Protein AF-A0A958LFB2-F1 (afdb_monomer)

Structure (mmCIF, N/CA/C/O backbone):
data_AF-A0A958LFB2-F1
#
_entry.id   AF-A0A958LFB2-F1
#
loop_
_atom_site.group_PDB
_atom_site.id
_atom_site.type_symbol
_atom_site.label_atom_id
_atom_site.label_alt_id
_atom_site.label_comp_id
_atom_site.label_asym_id
_atom_site.label_entity_id
_atom_site.label_seq_id
_atom_site.pdbx_PDB_ins_code
_atom_site.Cartn_x
_atom_site.Cartn_y
_atom_site.Cartn_z
_atom_site.occupancy
_atom_site.B_iso_or_equiv
_atom_site.auth_seq_id
_atom_site.auth_comp_id
_atom_site.auth_asym_id
_atom_site.auth_atom_id
_atom_site.pdbx_PDB_model_num
ATOM 1 N N . THR A 1 1 ? -31.488 -5.746 28.283 1.00 59.25 1 THR A N 1
ATOM 2 C CA . THR A 1 1 ? -30.597 -6.895 28.000 1.00 59.25 1 THR A CA 1
ATOM 3 C C . THR A 1 1 ? -29.800 -6.600 26.742 1.00 59.25 1 THR A C 1
ATOM 5 O O . THR A 1 1 ? -30.249 -5.774 25.952 1.00 59.25 1 THR A O 1
ATOM 8 N N . LEU A 1 2 ? -28.628 -7.223 26.559 1.00 48.06 2 LEU A N 1
ATOM 9 C CA . LEU A 1 2 ? -27.818 -7.059 25.337 1.00 48.06 2 LEU A CA 1
ATOM 10 C C . LEU A 1 2 ? -28.626 -7.386 24.065 1.00 48.06 2 LEU A C 1
ATOM 12 O O . LEU A 1 2 ? -28.510 -6.669 23.076 1.00 48.06 2 LEU A O 1
ATOM 16 N N . ASP A 1 3 ? -29.537 -8.362 24.139 1.00 52.47 3 ASP A N 1
ATOM 17 C CA . ASP A 1 3 ? -30.410 -8.752 23.020 1.00 52.47 3 ASP A CA 1
ATOM 18 C C . ASP A 1 3 ? -31.411 -7.660 22.603 1.00 52.47 3 ASP A C 1
ATOM 20 O O . ASP A 1 3 ? -31.666 -7.466 21.416 1.00 52.47 3 ASP A O 1
ATOM 24 N N . GLY A 1 4 ? -31.937 -6.884 23.558 1.00 59.31 4 GLY A N 1
ATOM 25 C CA . GLY A 1 4 ? -32.833 -5.760 23.255 1.00 59.31 4 GLY A CA 1
ATOM 26 C C . GLY A 1 4 ? -32.108 -4.581 22.597 1.00 59.31 4 GLY A C 1
ATOM 27 O O . GLY A 1 4 ? -32.668 -3.904 21.739 1.00 59.31 4 GLY A O 1
ATOM 28 N N . LEU A 1 5 ? -30.835 -4.367 22.950 1.00 54.84 5 LEU A N 1
ATOM 29 C CA . LEU A 1 5 ? -29.972 -3.385 22.288 1.00 54.84 5 LEU A CA 1
ATOM 30 C C . LEU A 1 5 ? -29.668 -3.817 20.851 1.00 54.84 5 LEU A C 1
ATOM 32 O O . LEU A 1 5 ? -29.771 -3.001 19.943 1.00 54.84 5 LEU A O 1
ATOM 36 N N . ALA A 1 6 ? -29.378 -5.101 20.625 1.00 56.22 6 ALA A N 1
ATOM 37 C CA . ALA A 1 6 ? -29.159 -5.631 19.283 1.00 56.22 6 ALA A CA 1
ATOM 38 C C . ALA A 1 6 ? -30.388 -5.442 18.373 1.00 56.22 6 ALA A C 1
ATOM 40 O O . ALA A 1 6 ? -30.228 -5.024 17.232 1.00 56.22 6 ALA A O 1
ATOM 41 N N . GLN A 1 7 ? -31.610 -5.653 18.876 1.00 58.56 7 GLN A N 1
ATOM 42 C CA . GLN A 1 7 ? -32.840 -5.435 18.098 1.00 58.56 7 GLN A CA 1
ATOM 43 C C . GLN A 1 7 ? -33.080 -3.968 17.718 1.00 58.56 7 GLN A C 1
ATOM 45 O O . GLN A 1 7 ? -33.475 -3.689 16.588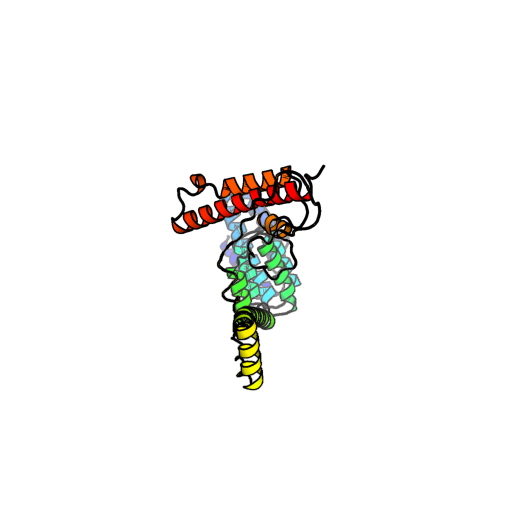 1.00 58.56 7 GLN A O 1
ATOM 50 N N . VAL A 1 8 ? -32.824 -3.024 18.628 1.00 55.59 8 VAL A N 1
ATOM 51 C CA . VAL A 1 8 ? -32.987 -1.585 18.344 1.00 55.59 8 VAL A CA 1
ATOM 52 C C . VAL A 1 8 ? -31.909 -1.079 17.381 1.00 55.59 8 VAL A C 1
ATOM 54 O O . VAL A 1 8 ? -32.181 -0.231 16.535 1.00 55.59 8 VAL A O 1
ATOM 57 N N . LEU A 1 9 ? -30.693 -1.621 17.472 1.00 54.88 9 LEU A N 1
ATOM 58 C CA . LEU A 1 9 ? -29.580 -1.285 16.581 1.00 54.88 9 LEU A CA 1
ATOM 59 C C . LEU A 1 9 ? -29.730 -1.861 15.165 1.00 54.88 9 LEU A C 1
ATOM 61 O O . LEU A 1 9 ? -29.061 -1.386 14.251 1.00 54.88 9 LEU A O 1
ATOM 65 N N . TRP A 1 10 ? -30.601 -2.855 14.976 1.00 59.91 10 TRP A N 1
ATOM 66 C CA . TRP A 1 10 ? -30.757 -3.594 13.721 1.00 59.91 10 TRP A CA 1
ATOM 67 C C . TRP A 1 10 ? -32.123 -3.378 13.054 1.00 59.91 10 TRP A C 1
ATOM 69 O O . TRP A 1 10 ? -32.636 -4.279 12.394 1.00 59.91 10 TRP A O 1
ATOM 79 N N . ASN A 1 11 ? -32.730 -2.195 13.215 1.00 61.16 11 ASN A N 1
ATOM 80 C CA . ASN A 1 11 ? -33.872 -1.791 12.391 1.00 61.16 11 ASN A CA 1
ATOM 81 C C . ASN A 1 11 ? -33.376 -1.015 11.148 1.00 61.16 11 ASN A C 1
ATOM 83 O O . ASN A 1 11 ? -33.010 0.159 11.276 1.00 61.16 11 ASN A O 1
ATOM 87 N N . PRO A 1 12 ? -33.352 -1.637 9.954 1.00 51.22 12 PRO A N 1
ATOM 88 C CA . PRO A 1 12 ? -32.780 -1.035 8.751 1.00 51.22 12 PRO A CA 1
ATOM 89 C C . PRO A 1 12 ? -33.563 0.186 8.246 1.00 51.22 12 PRO A C 1
ATOM 91 O O . PRO A 1 12 ? -32.955 1.076 7.660 1.00 51.22 12 PRO A O 1
ATOM 94 N N . GLU A 1 13 ? -34.870 0.276 8.513 1.00 46.69 13 GLU A N 1
ATOM 95 C CA . GLU A 1 13 ? -35.705 1.397 8.051 1.00 46.69 13 GLU A CA 1
ATOM 96 C C . GLU A 1 13 ? -35.535 2.651 8.924 1.00 46.69 13 GLU A C 1
ATOM 98 O O . GLU A 1 13 ? -35.486 3.769 8.415 1.00 46.69 13 GLU A O 1
ATOM 103 N N . ALA A 1 14 ? -35.353 2.491 10.241 1.00 50.50 14 ALA A N 1
ATOM 104 C CA . ALA A 1 14 ? -35.037 3.613 11.135 1.00 50.50 14 ALA A CA 1
ATOM 105 C C . ALA A 1 14 ? -33.595 4.126 10.939 1.00 50.50 14 ALA A C 1
ATOM 107 O O . ALA A 1 14 ? -33.318 5.316 11.116 1.00 50.50 14 ALA A O 1
ATOM 108 N N . ALA A 1 15 ? -32.685 3.240 10.521 1.00 49.28 15 ALA A N 1
ATOM 109 C CA . ALA A 1 15 ? -31.282 3.556 10.278 1.00 49.28 15 ALA A CA 1
ATOM 110 C C . ALA A 1 15 ? -31.057 4.514 9.093 1.00 49.28 15 ALA A C 1
ATOM 112 O O . ALA A 1 15 ? -29.981 5.110 9.003 1.00 49.28 15 ALA A O 1
ATOM 113 N N . GLU A 1 16 ? -32.030 4.685 8.190 1.00 50.91 16 GLU A N 1
ATOM 114 C CA . GLU A 1 16 ? -31.907 5.620 7.063 1.00 50.91 16 GLU A CA 1
ATOM 115 C C . GLU A 1 16 ? -32.022 7.088 7.482 1.00 50.91 16 GLU A C 1
ATOM 117 O O . GLU A 1 16 ? -31.385 7.940 6.865 1.00 50.91 16 GLU A O 1
ATOM 122 N N . VAL A 1 17 ? -32.757 7.383 8.560 1.00 54.75 17 VAL A N 1
ATOM 123 C CA . VAL A 1 17 ? -33.003 8.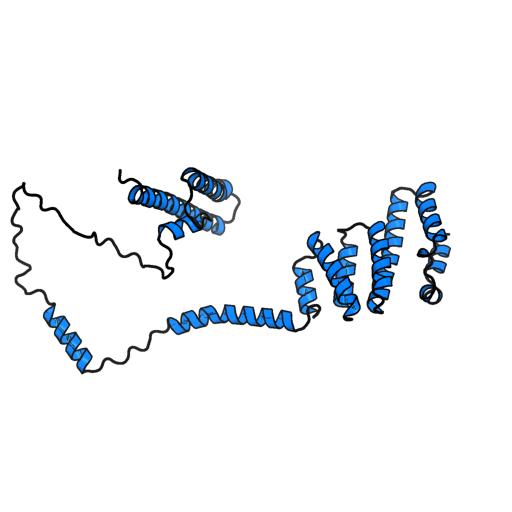763 9.016 1.00 54.75 17 VAL A CA 1
ATOM 124 C C . VAL A 1 17 ? -32.229 9.090 10.293 1.00 54.75 17 VAL A C 1
ATOM 126 O O . VAL A 1 17 ? -31.790 10.226 10.471 1.00 54.75 17 VAL A O 1
ATOM 129 N N . PHE A 1 18 ? -32.025 8.116 11.185 1.00 62.66 18 PHE A N 1
ATOM 130 C CA . PHE A 1 18 ? -31.401 8.372 12.480 1.00 62.66 18 PHE A CA 1
ATOM 131 C C . PHE A 1 18 ? -30.677 7.130 12.999 1.00 62.66 18 PHE A C 1
ATOM 133 O O . PHE A 1 18 ? -31.288 6.144 13.408 1.00 62.66 18 PHE A O 1
ATOM 140 N N . TRP A 1 19 ? -29.346 7.161 12.977 1.00 63.53 19 TRP A N 1
ATOM 141 C CA . TRP A 1 19 ? -28.548 6.066 13.509 1.00 63.53 19 TRP A CA 1
ATOM 142 C C . TRP A 1 19 ? -28.530 6.139 15.043 1.00 63.53 19 TRP A C 1
ATOM 144 O O . TRP A 1 19 ? -28.184 7.191 15.586 1.00 63.53 19 TRP A O 1
ATOM 154 N N . PRO A 1 20 ? -28.845 5.056 15.781 1.00 66.81 20 PRO A N 1
ATOM 155 C CA . PRO A 1 20 ? -28.936 5.117 17.239 1.00 66.81 20 PRO A CA 1
ATOM 156 C C . PRO A 1 20 ? -27.637 5.574 17.906 1.00 66.81 20 PRO A C 1
ATOM 158 O O . PRO A 1 20 ? -27.686 6.199 18.954 1.00 66.81 20 PRO A O 1
ATOM 161 N N . PHE A 1 21 ? -26.471 5.321 17.304 1.00 66.12 21 PHE A N 1
ATOM 162 C CA . PHE A 1 21 ? -25.193 5.786 17.852 1.00 66.12 21 PHE A CA 1
ATOM 163 C C . PHE A 1 21 ? -24.864 7.249 17.527 1.00 66.12 21 PHE A C 1
ATOM 165 O O . PHE A 1 21 ? -23.997 7.831 18.179 1.00 66.12 21 PHE A O 1
ATOM 172 N N . ASP A 1 22 ? -25.570 7.881 16.588 1.00 65.38 22 ASP A N 1
ATOM 173 C CA . ASP A 1 22 ? -25.450 9.329 16.379 1.00 65.38 22 ASP A CA 1
ATOM 174 C C . ASP A 1 22 ? -26.100 10.093 17.545 1.00 65.38 22 ASP A C 1
ATOM 176 O O . ASP A 1 22 ? -25.695 11.212 17.875 1.00 65.38 22 ASP A O 1
ATOM 180 N N . VAL A 1 23 ? -27.025 9.437 18.253 1.00 74.88 23 VAL A N 1
ATOM 181 C CA . VAL A 1 23 ? -27.718 9.942 19.439 1.00 74.88 23 VAL A CA 1
ATOM 182 C C . VAL A 1 23 ? -26.739 10.078 20.609 1.00 74.88 23 VAL A C 1
ATOM 184 O O . VAL A 1 23 ? -26.215 9.067 21.094 1.00 74.88 23 VAL A O 1
ATOM 187 N N . PRO A 1 24 ? -26.493 11.299 21.122 1.00 73.81 24 PRO A N 1
ATOM 188 C CA . PRO A 1 24 ? -25.589 11.516 22.254 1.00 73.81 24 PRO A CA 1
ATOM 189 C C . PRO A 1 24 ? -25.937 10.655 23.476 1.00 73.81 24 PRO A C 1
ATOM 191 O O . PRO A 1 24 ? -25.051 10.191 24.188 1.00 73.81 24 PRO A O 1
ATOM 194 N N . GLN A 1 25 ? -27.225 10.381 23.692 1.00 73.25 25 GLN A N 1
ATOM 195 C CA . GLN A 1 25 ? -27.730 9.556 24.785 1.00 73.25 25 GLN A CA 1
ATOM 196 C C . GLN A 1 25 ? -27.224 8.109 24.699 1.00 73.25 25 GLN A C 1
ATOM 198 O O . GLN A 1 25 ? -26.787 7.560 25.709 1.00 73.25 25 GLN A O 1
ATOM 203 N N . VAL A 1 26 ? -27.227 7.503 23.508 1.00 73.94 26 VAL A N 1
ATOM 204 C CA . VAL A 1 26 ? -26.747 6.125 23.312 1.00 73.94 26 VAL A CA 1
ATOM 205 C C . VAL A 1 26 ? -25.228 6.060 23.458 1.00 73.94 26 VAL A C 1
ATOM 207 O O . VAL A 1 26 ? -24.717 5.137 24.092 1.00 73.94 26 VAL A O 1
ATOM 210 N N . ARG A 1 27 ? -24.500 7.076 22.970 1.00 73.00 27 ARG A N 1
ATOM 211 C CA . ARG A 1 27 ? -23.050 7.199 23.206 1.00 73.00 27 ARG A CA 1
ATOM 212 C C . ARG A 1 27 ? -22.724 7.297 24.693 1.00 73.00 27 ARG A C 1
ATOM 214 O O . ARG A 1 27 ? -21.906 6.525 25.182 1.00 73.00 27 ARG A O 1
ATOM 221 N N . ASN A 1 28 ? -23.408 8.177 25.419 1.00 77.44 28 ASN A N 1
ATOM 222 C CA . ASN A 1 28 ? -23.215 8.341 26.859 1.00 77.44 28 ASN A CA 1
ATOM 223 C C . ASN A 1 28 ? -23.560 7.064 27.633 1.00 77.44 28 ASN A C 1
ATOM 225 O O . ASN A 1 28 ? -22.861 6.721 28.584 1.00 77.44 28 ASN A O 1
ATOM 229 N N . MET A 1 29 ? -24.601 6.340 27.214 1.00 78.81 29 MET A N 1
ATOM 230 C CA . MET A 1 29 ? -24.969 5.059 27.814 1.00 78.81 29 MET A CA 1
ATOM 231 C C . MET A 1 29 ? -23.864 4.015 27.634 1.00 78.81 29 MET A C 1
ATOM 233 O O . MET A 1 29 ? -23.477 3.381 28.611 1.00 78.81 29 MET A O 1
ATOM 237 N N . LEU A 1 30 ? -23.310 3.866 26.426 1.00 78.44 30 LEU A N 1
ATOM 238 C CA . LEU A 1 30 ? -22.193 2.947 26.186 1.00 78.44 30 LEU A CA 1
ATOM 239 C C . LEU A 1 30 ? -20.957 3.310 27.009 1.00 78.44 30 LEU A C 1
ATOM 241 O O . LEU A 1 30 ? -20.340 2.426 27.597 1.00 78.44 30 LEU A O 1
ATOM 245 N N . THR A 1 31 ? -20.608 4.597 27.067 1.00 79.38 31 THR A N 1
ATOM 246 C CA . THR A 1 31 ? -19.459 5.068 27.850 1.00 79.38 31 THR A CA 1
ATOM 247 C C . THR A 1 31 ? -19.648 4.770 29.338 1.00 79.38 31 THR A C 1
ATOM 249 O O . THR A 1 31 ? -18.721 4.298 29.989 1.00 79.38 31 THR A O 1
ATOM 252 N N . ARG A 1 32 ? -20.860 4.965 29.878 1.00 80.25 32 ARG A N 1
ATOM 253 C CA . ARG A 1 32 ? -21.178 4.601 31.269 1.00 80.25 32 ARG A CA 1
ATOM 254 C C . ARG A 1 32 ? -21.121 3.097 31.505 1.00 80.25 32 ARG A C 1
ATOM 256 O O . ARG A 1 32 ? -20.497 2.667 32.466 1.00 80.25 32 ARG A O 1
ATOM 263 N N . MET A 1 33 ? -21.695 2.290 30.609 1.00 77.94 33 MET A N 1
ATOM 264 C CA . MET A 1 33 ? -21.620 0.827 30.712 1.00 77.94 33 MET A CA 1
ATOM 265 C C . MET A 1 33 ? -20.171 0.327 30.727 1.00 77.94 33 MET A C 1
ATOM 267 O O . MET A 1 33 ? -19.850 -0.583 31.486 1.00 77.94 33 MET A O 1
ATOM 271 N N . GLN A 1 34 ? -19.296 0.939 29.924 1.00 78.44 34 GLN A N 1
ATOM 272 C CA . GLN A 1 34 ? -17.865 0.630 29.918 1.00 78.44 34 GLN A CA 1
ATOM 273 C C . GLN A 1 34 ? -17.166 1.011 31.224 1.00 78.44 34 GLN A C 1
ATOM 275 O O . GLN A 1 34 ? -16.280 0.280 31.652 1.00 78.44 34 GLN A O 1
ATOM 280 N N . ALA A 1 35 ? -17.550 2.128 31.843 1.00 79.19 35 ALA A N 1
ATOM 281 C CA . ALA A 1 35 ? -16.919 2.620 33.064 1.00 79.19 35 ALA A CA 1
ATOM 282 C C . ALA A 1 35 ? -17.392 1.897 34.337 1.00 79.19 35 ALA A C 1
ATOM 284 O O . ALA A 1 35 ? -16.610 1.734 35.267 1.00 79.19 35 ALA A O 1
ATOM 285 N N . GLU A 1 36 ? -18.663 1.494 34.400 1.00 83.75 36 GLU A N 1
ATOM 286 C CA . GLU A 1 36 ? -19.296 1.105 35.669 1.00 83.75 36 GLU A CA 1
ATOM 287 C C . GLU A 1 36 ? -19.451 -0.410 35.866 1.00 83.75 36 GLU A C 1
ATOM 289 O O . GLU A 1 36 ? -19.536 -0.857 37.007 1.00 83.75 36 GLU A O 1
ATOM 294 N N . VAL A 1 37 ? -19.528 -1.213 34.794 1.00 73.75 37 VAL A N 1
ATOM 295 C CA . VAL A 1 37 ? -20.070 -2.588 34.904 1.00 73.75 37 VAL A CA 1
ATOM 296 C C . VAL A 1 37 ? -19.182 -3.669 34.288 1.00 73.75 37 VAL A C 1
ATOM 298 O O . VAL A 1 37 ? -19.287 -4.834 34.669 1.00 73.75 37 VAL A O 1
ATOM 301 N N . LEU A 1 38 ? -18.317 -3.326 33.336 1.00 83.06 38 LEU A N 1
ATOM 302 C CA . LEU A 1 38 ? -17.607 -4.323 32.536 1.00 83.06 38 LEU A CA 1
ATOM 303 C C . LEU A 1 38 ? -16.188 -4.564 33.045 1.00 83.06 38 LEU A C 1
ATOM 305 O O . LEU A 1 38 ? -15.457 -3.630 33.369 1.00 83.06 38 LEU A O 1
ATOM 309 N N . THR A 1 39 ? -15.765 -5.829 33.042 1.00 88.38 39 THR A N 1
ATOM 310 C CA . THR A 1 39 ? -14.339 -6.153 33.161 1.00 88.38 39 THR A CA 1
ATOM 311 C C . THR A 1 39 ? -13.576 -5.611 31.951 1.00 88.38 39 THR A C 1
ATOM 313 O O . THR A 1 39 ? -14.159 -5.393 30.886 1.00 88.38 39 THR A O 1
ATOM 316 N N . GLU A 1 40 ? -12.259 -5.437 32.070 1.00 83.25 40 GLU A N 1
ATOM 317 C CA . GLU A 1 40 ? -11.406 -4.980 30.961 1.00 83.25 40 GLU A CA 1
ATOM 318 C C . GLU A 1 40 ? -11.617 -5.821 29.687 1.00 83.25 40 GLU A C 1
ATOM 320 O O . GLU A 1 40 ? -11.823 -5.285 28.597 1.00 83.25 40 GLU A O 1
ATOM 325 N N . GLN A 1 41 ? -11.703 -7.146 29.842 1.00 83.44 41 GLN A N 1
ATOM 326 C CA . GLN A 1 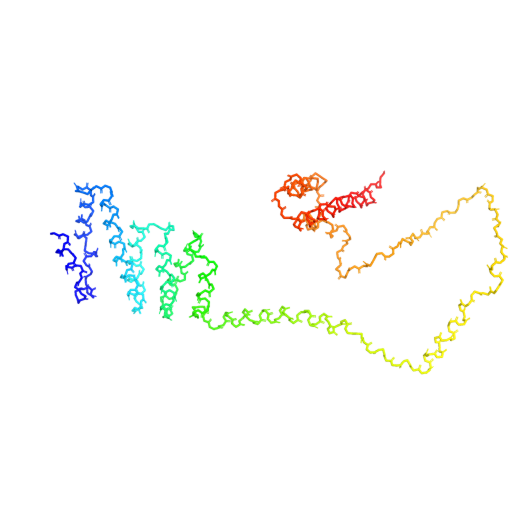41 ? -11.972 -8.071 28.743 1.00 83.44 41 GLN A CA 1
ATOM 327 C C . GLN A 1 41 ? -13.361 -7.859 28.116 1.00 83.44 41 GLN A C 1
ATOM 329 O O . GLN A 1 41 ? -13.497 -7.869 26.893 1.00 83.44 41 GLN A O 1
ATOM 334 N N . GLN A 1 42 ? -14.403 -7.649 28.925 1.00 82.69 42 GLN A N 1
ATOM 335 C CA . GLN A 1 42 ? -15.752 -7.386 28.416 1.00 82.69 42 GLN A CA 1
ATOM 336 C C . GLN A 1 42 ? -15.848 -6.022 27.720 1.00 82.69 42 GLN A C 1
ATOM 338 O O . GLN A 1 42 ? -16.534 -5.899 26.704 1.00 82.69 42 GLN A O 1
ATOM 343 N N . SER A 1 43 ? -15.137 -5.015 28.232 1.00 80.50 43 SER A N 1
ATOM 344 C CA . SER A 1 43 ? -15.041 -3.694 27.612 1.00 80.50 43 SER A CA 1
ATOM 345 C C . SER A 1 43 ? -14.382 -3.784 26.234 1.00 80.50 43 SER A C 1
ATOM 347 O O . SER A 1 43 ? -14.932 -3.257 25.267 1.00 80.50 43 SER A O 1
ATOM 349 N N . ALA A 1 44 ? -13.289 -4.545 26.106 1.00 81.50 44 ALA A N 1
ATOM 350 C CA . ALA A 1 44 ? -12.623 -4.787 24.826 1.00 81.50 44 ALA A CA 1
ATOM 351 C C . ALA A 1 44 ? -13.537 -5.503 23.812 1.00 81.50 44 ALA A C 1
ATOM 353 O O . ALA A 1 44 ? -13.632 -5.084 22.658 1.00 81.50 44 ALA A O 1
ATOM 354 N N . VAL A 1 45 ? -14.273 -6.538 24.238 1.00 83.62 45 VAL A N 1
ATOM 355 C CA . VAL A 1 45 ? -15.240 -7.239 23.369 1.00 83.62 45 VAL A CA 1
ATOM 356 C C . VAL A 1 45 ? -16.359 -6.300 22.911 1.00 83.62 45 VAL A C 1
ATOM 358 O O . VAL A 1 45 ? -16.729 -6.310 21.736 1.00 83.62 45 VAL A O 1
ATOM 361 N N . LEU A 1 46 ? -16.888 -5.466 23.811 1.00 82.62 46 LEU A N 1
ATOM 362 C CA . LEU A 1 46 ? -17.917 -4.490 23.462 1.00 82.62 46 LEU A CA 1
ATOM 363 C C . LEU A 1 46 ? -17.382 -3.429 22.488 1.00 82.62 46 LEU A C 1
ATOM 365 O O . LEU A 1 46 ? -18.064 -3.112 21.515 1.00 82.62 46 LEU A O 1
ATOM 369 N N . GLN A 1 47 ? -16.174 -2.903 22.717 1.00 83.31 47 GLN A N 1
ATOM 370 C CA . GLN A 1 47 ? -15.525 -1.955 21.803 1.00 83.31 47 GLN A CA 1
ATOM 371 C C . GLN A 1 47 ? -15.362 -2.551 20.408 1.00 83.31 47 GLN A C 1
ATOM 373 O O . GLN A 1 47 ? -15.707 -1.894 19.427 1.00 83.31 47 GLN A O 1
ATOM 378 N N . GLU A 1 48 ? -14.923 -3.806 20.320 1.00 86.44 48 GLU A N 1
ATOM 379 C CA . GLU A 1 48 ? -14.765 -4.495 19.043 1.00 86.44 48 GLU A CA 1
ATOM 380 C C . GLU A 1 48 ? -16.108 -4.683 18.328 1.00 86.44 48 GLU A C 1
ATOM 382 O O . GLU A 1 48 ? -16.206 -4.439 17.128 1.00 86.44 48 GLU A O 1
ATOM 387 N N . LYS A 1 49 ? -17.174 -5.044 19.053 1.00 85.44 49 LYS A N 1
ATOM 388 C CA . LYS A 1 49 ? -18.518 -5.186 18.467 1.00 85.44 49 LYS A CA 1
ATOM 389 C C . LYS A 1 49 ? -19.071 -3.860 17.960 1.00 85.44 49 LYS A C 1
ATOM 391 O O . LYS A 1 49 ? -19.651 -3.808 16.879 1.00 85.44 49 LYS A O 1
ATOM 396 N N . VAL A 1 50 ? -18.865 -2.783 18.710 1.00 83.94 50 VAL A N 1
ATOM 397 C CA . VAL A 1 50 ? -19.249 -1.433 18.287 1.00 83.94 50 VAL A CA 1
ATOM 398 C C . VAL A 1 50 ? -18.444 -1.007 17.052 1.00 83.94 50 VAL A C 1
ATOM 400 O O . VAL A 1 50 ? -19.022 -0.490 16.097 1.00 83.94 50 VAL A O 1
ATOM 403 N N . ALA A 1 51 ? -17.137 -1.284 17.021 1.00 87.50 51 ALA A N 1
ATOM 404 C CA . ALA A 1 51 ? -16.284 -1.023 15.863 1.00 87.50 51 ALA A CA 1
ATOM 405 C C . ALA A 1 51 ? -16.730 -1.819 14.622 1.00 87.50 51 ALA A C 1
ATOM 407 O O . ALA A 1 51 ? -16.805 -1.256 13.534 1.00 87.50 51 ALA A O 1
ATOM 408 N N . GLU A 1 52 ? -17.094 -3.097 14.764 1.00 87.38 52 GLU A N 1
ATOM 409 C CA . GLU A 1 52 ? -17.632 -3.916 13.664 1.00 87.38 52 GLU A CA 1
ATOM 410 C C . GLU A 1 52 ? -18.894 -3.291 13.049 1.00 87.38 52 GLU A C 1
ATOM 412 O O . GLU A 1 52 ? -19.039 -3.247 11.825 1.00 87.38 52 GLU A O 1
ATOM 417 N N . VAL A 1 53 ? -19.777 -2.744 13.885 1.00 87.19 53 VAL A N 1
ATOM 418 C CA . VAL A 1 53 ? -20.990 -2.062 13.427 1.00 87.19 53 VAL A CA 1
ATOM 419 C C . VAL A 1 53 ? -20.657 -0.762 12.679 1.00 87.19 53 VAL A C 1
ATOM 421 O O . VAL A 1 53 ? -21.198 -0.524 11.596 1.00 87.19 53 VAL A O 1
ATOM 424 N N . PHE A 1 54 ? -19.738 0.063 13.196 1.00 88.12 54 PHE A N 1
ATOM 425 C CA . PHE A 1 54 ? -19.294 1.270 12.486 1.00 88.12 54 PHE A CA 1
ATOM 426 C C . PHE A 1 54 ? -18.599 0.939 11.162 1.00 88.12 54 PHE A C 1
ATOM 428 O O . PHE A 1 54 ? -18.868 1.592 10.158 1.00 88.12 54 PHE A O 1
ATOM 435 N N . ALA A 1 55 ? -17.775 -0.109 11.117 1.00 90.06 55 ALA A N 1
ATOM 436 C CA . ALA A 1 55 ? -17.132 -0.577 9.893 1.00 90.06 55 ALA A CA 1
ATOM 437 C C . ALA A 1 55 ? -18.158 -0.988 8.822 1.00 90.06 55 ALA A C 1
ATOM 439 O O . ALA A 1 55 ? -18.048 -0.560 7.670 1.00 90.06 55 ALA A O 1
ATOM 440 N N . ALA A 1 56 ? -19.184 -1.759 9.201 1.00 89.50 56 ALA A N 1
ATOM 441 C CA . ALA A 1 56 ? -20.268 -2.143 8.298 1.00 89.50 56 ALA A CA 1
ATOM 442 C C . ALA A 1 56 ? -21.026 -0.918 7.760 1.00 89.50 56 ALA A C 1
ATOM 444 O O . ALA A 1 56 ? -21.341 -0.848 6.571 1.00 89.50 56 ALA A O 1
ATOM 445 N N . ARG A 1 57 ? -21.262 0.088 8.610 1.00 88.31 57 ARG A N 1
ATOM 446 C CA . ARG A 1 57 ? -21.958 1.314 8.208 1.00 88.31 57 ARG A CA 1
ATOM 447 C C . ARG A 1 57 ? -21.122 2.190 7.278 1.00 88.31 57 ARG A C 1
ATOM 449 O O . ARG A 1 57 ? -21.648 2.688 6.284 1.00 88.31 57 ARG A O 1
ATOM 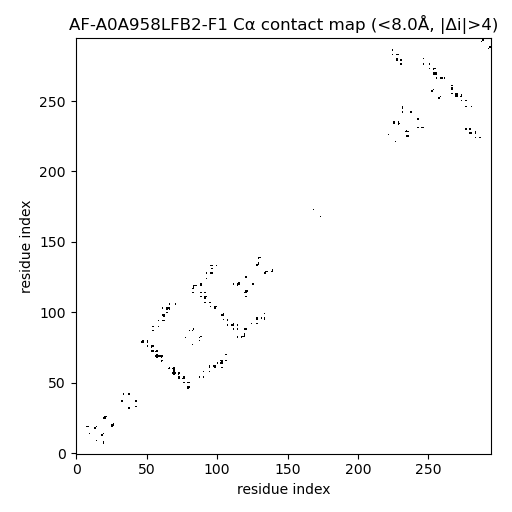456 N N . THR A 1 58 ? -19.831 2.345 7.565 1.00 91.94 58 THR A N 1
ATOM 457 C CA . THR A 1 58 ? -18.870 3.013 6.677 1.00 91.94 58 THR A CA 1
ATOM 458 C C . THR A 1 58 ? -18.880 2.362 5.298 1.00 91.94 58 THR A C 1
ATOM 460 O O . THR A 1 58 ? -18.954 3.058 4.286 1.00 91.94 58 THR A O 1
ATOM 463 N N . TYR A 1 59 ? -18.879 1.026 5.261 1.00 92.81 59 TYR A N 1
ATOM 464 C CA . TYR A 1 59 ? -18.955 0.258 4.024 1.00 92.81 59 TYR A CA 1
ATOM 465 C C . TYR A 1 59 ? -20.230 0.547 3.225 1.00 92.81 59 TYR A C 1
ATOM 467 O O . TYR A 1 59 ? -20.171 0.896 2.045 1.00 92.81 59 TYR A O 1
ATOM 475 N N . GLU A 1 60 ? -21.383 0.451 3.879 1.00 92.62 60 GLU A N 1
ATOM 476 C CA . GLU A 1 60 ? -22.684 0.679 3.257 1.00 92.62 60 GLU A CA 1
ATOM 477 C C . GLU A 1 60 ? -22.829 2.111 2.716 1.00 92.62 60 GLU A C 1
ATOM 479 O O . GLU A 1 60 ? -23.264 2.307 1.580 1.00 92.62 60 GLU A O 1
ATOM 484 N N . ARG A 1 61 ? -22.423 3.120 3.496 1.00 92.69 61 ARG A N 1
ATOM 485 C CA . ARG A 1 61 ? -22.489 4.529 3.078 1.00 92.69 61 ARG A CA 1
ATOM 486 C C . ARG A 1 61 ? -21.564 4.826 1.905 1.00 92.69 61 ARG A C 1
ATOM 488 O O . ARG A 1 61 ? -21.982 5.477 0.949 1.00 92.69 61 ARG A O 1
ATOM 495 N N . ALA A 1 62 ? -20.350 4.279 1.923 1.00 93.62 62 ALA A N 1
ATOM 496 C CA . ALA A 1 62 ? -19.426 4.411 0.804 1.00 93.62 62 ALA A CA 1
ATOM 497 C C . ALA A 1 62 ? -19.974 3.755 -0.476 1.00 93.62 62 ALA A C 1
ATOM 499 O O . ALA A 1 62 ? -19.840 4.323 -1.559 1.00 93.62 62 ALA A O 1
ATOM 500 N N . LEU A 1 63 ? -20.650 2.603 -0.378 1.00 92.44 63 LEU A N 1
ATOM 501 C CA . LEU A 1 63 ? -21.317 1.986 -1.532 1.00 92.44 63 LEU A CA 1
ATOM 502 C C . LEU A 1 63 ? -22.448 2.851 -2.099 1.00 92.44 63 LEU A C 1
ATOM 504 O O . LEU A 1 63 ? -22.624 2.900 -3.314 1.00 92.44 63 LEU A O 1
ATOM 508 N N . ARG A 1 64 ? -23.186 3.557 -1.236 1.00 92.62 64 ARG A N 1
ATOM 509 C CA . ARG A 1 64 ? -24.247 4.495 -1.636 1.00 92.62 64 ARG A CA 1
ATOM 510 C C . ARG A 1 64 ? -23.707 5.826 -2.182 1.00 92.62 64 ARG A C 1
ATOM 512 O O . ARG A 1 64 ? -24.485 6.630 -2.681 1.00 92.62 64 ARG A O 1
ATOM 519 N N . GLY A 1 65 ? -22.395 6.069 -2.106 1.00 92.69 65 GLY A N 1
ATOM 520 C CA . GLY A 1 65 ? -21.781 7.333 -2.521 1.00 92.69 65 GLY A CA 1
ATOM 521 C C . GLY A 1 65 ? -21.902 8.468 -1.497 1.00 92.69 65 GLY A C 1
ATOM 522 O O . GLY A 1 65 ? -21.567 9.604 -1.824 1.00 92.69 65 GLY A O 1
ATOM 523 N N . ASP A 1 66 ? -22.347 8.181 -0.271 1.00 93.88 66 ASP A N 1
ATOM 524 C CA . ASP A 1 66 ? -22.426 9.146 0.831 1.00 93.88 66 ASP A CA 1
ATOM 525 C C . ASP A 1 66 ? -21.036 9.349 1.454 1.00 93.88 66 ASP A C 1
ATOM 527 O O . ASP A 1 66 ? -20.653 8.692 2.425 1.00 93.88 66 ASP A O 1
ATOM 531 N N . VAL A 1 67 ? -20.245 10.230 0.836 1.00 93.69 67 VAL A N 1
ATOM 532 C CA . VAL A 1 67 ? -18.850 10.493 1.224 1.00 93.69 67 VAL A CA 1
ATOM 533 C C . VAL A 1 67 ? -18.762 11.062 2.640 1.00 93.69 67 VAL A C 1
ATOM 535 O O . VAL A 1 67 ? -17.953 10.589 3.434 1.00 93.69 67 VAL A O 1
ATOM 538 N N . GLU A 1 68 ? -19.590 12.055 2.973 1.00 92.25 68 GLU A N 1
ATOM 539 C CA . GLU A 1 68 ? -19.555 12.716 4.283 1.00 92.25 68 GLU A CA 1
ATOM 540 C C . GLU A 1 68 ? -19.966 11.743 5.391 1.00 92.25 68 GLU A C 1
ATOM 542 O O . GLU A 1 68 ? -19.276 11.613 6.408 1.00 92.25 68 GLU A O 1
ATOM 547 N N . GLY A 1 69 ? -21.054 11.001 5.175 1.00 90.50 69 GLY A N 1
ATOM 548 C CA . GLY A 1 69 ? -21.535 10.032 6.140 1.00 90.50 69 GLY A CA 1
ATOM 549 C C . GLY A 1 69 ? -20.595 8.841 6.317 1.00 90.50 69 GLY A C 1
ATOM 550 O O . GLY A 1 69 ? -20.493 8.340 7.439 1.00 90.50 69 GLY A O 1
ATOM 551 N N . ALA A 1 70 ? -19.907 8.395 5.260 1.00 92.81 70 ALA A N 1
ATOM 552 C CA . ALA A 1 70 ? -18.868 7.370 5.352 1.00 92.81 70 ALA A CA 1
ATOM 553 C C . ALA A 1 70 ? -17.627 7.887 6.095 1.00 92.81 70 ALA A C 1
ATOM 555 O O . ALA A 1 70 ? -17.088 7.175 6.938 1.00 92.81 70 ALA A O 1
ATOM 556 N N . SER A 1 71 ? -17.208 9.130 5.837 1.00 92.00 71 SER A N 1
ATOM 557 C CA . SER A 1 71 ? -16.061 9.744 6.514 1.00 92.00 71 SER A CA 1
ATOM 558 C C . SER A 1 71 ? -16.304 9.886 8.016 1.00 92.00 71 SER A C 1
ATOM 560 O O . SER A 1 71 ? -15.485 9.438 8.814 1.00 92.00 71 SER A O 1
ATOM 562 N N . ARG A 1 72 ? -17.481 10.385 8.414 1.00 90.94 72 ARG A N 1
ATOM 563 C CA . ARG A 1 72 ? -17.867 10.500 9.830 1.00 90.94 72 ARG A CA 1
ATOM 564 C C . ARG A 1 72 ? -17.940 9.138 10.528 1.00 90.94 72 ARG A C 1
ATOM 566 O O . ARG A 1 72 ? -17.483 8.996 11.657 1.00 90.94 72 ARG A O 1
ATOM 573 N N . ALA A 1 73 ? -18.500 8.123 9.865 1.00 89.38 73 ALA A N 1
ATOM 574 C CA . ALA A 1 73 ? -18.553 6.767 10.415 1.00 89.38 73 ALA A CA 1
ATOM 575 C C . ALA A 1 73 ? -17.150 6.148 10.564 1.00 89.38 73 ALA A C 1
ATOM 577 O O . ALA A 1 73 ? -16.895 5.423 11.526 1.00 89.38 73 ALA A O 1
ATOM 578 N N . HIS A 1 74 ? -16.229 6.465 9.650 1.00 91.88 74 HIS A N 1
ATOM 579 C CA . HIS A 1 74 ? -14.840 6.034 9.738 1.00 91.88 74 HIS A CA 1
ATOM 580 C C . HIS A 1 74 ? -14.076 6.729 10.870 1.00 91.88 74 HIS A C 1
ATOM 582 O O . HIS A 1 74 ? -13.356 6.065 11.601 1.00 91.88 74 HIS A O 1
ATOM 588 N N . GLU A 1 75 ? -14.263 8.031 11.081 1.00 89.56 75 GLU A N 1
ATOM 589 C CA . GLU A 1 75 ? -13.653 8.745 12.214 1.00 89.56 75 GLU A CA 1
ATOM 590 C C . GLU A 1 75 ? -14.071 8.124 13.557 1.00 89.56 75 GLU A C 1
ATOM 592 O O . GLU A 1 75 ? -13.219 7.793 14.381 1.00 89.56 75 GLU A O 1
ATOM 597 N N . LEU A 1 76 ? -15.367 7.840 13.732 1.00 87.75 76 LEU A N 1
ATOM 598 C CA . LEU A 1 76 ? -15.885 7.149 14.921 1.00 87.75 76 LEU A CA 1
ATOM 599 C C . LEU A 1 76 ? -15.337 5.721 15.064 1.00 87.75 76 LEU A C 1
ATOM 601 O O . LEU A 1 76 ? -15.112 5.248 16.180 1.00 87.75 76 LEU A O 1
ATOM 605 N N . LEU A 1 77 ? -15.108 5.026 13.945 1.00 89.94 77 LEU A N 1
ATOM 606 C CA . LEU A 1 77 ? -14.424 3.734 13.945 1.00 89.94 77 LEU A CA 1
ATOM 607 C C . LEU A 1 77 ? -12.988 3.880 14.470 1.00 89.94 77 LEU A C 1
ATOM 609 O O . LEU A 1 77 ? -12.580 3.087 15.318 1.00 89.94 77 LEU A O 1
ATOM 613 N N . LEU A 1 78 ? -12.242 4.888 14.009 1.00 88.69 78 LEU A N 1
ATOM 614 C CA . LEU A 1 78 ? -10.848 5.115 14.401 1.00 88.69 78 LEU A CA 1
ATOM 615 C C . LEU A 1 78 ? -10.695 5.531 15.867 1.00 88.69 78 LEU A C 1
ATOM 617 O O . LEU A 1 78 ? -9.746 5.094 16.515 1.00 88.69 78 LEU A O 1
ATOM 621 N N . GLU A 1 79 ? -11.643 6.291 16.422 1.00 86.38 79 GLU A N 1
ATOM 622 C CA . GLU A 1 79 ? -11.677 6.611 17.859 1.00 86.38 79 GLU A CA 1
ATOM 623 C C . GLU A 1 79 ? -11.737 5.354 18.738 1.00 86.38 79 GLU A C 1
ATOM 625 O O . GLU A 1 79 ? -11.200 5.331 19.845 1.00 86.38 79 GLU A O 1
ATOM 630 N N . ARG A 1 80 ? -12.412 4.300 18.264 1.00 86.19 80 ARG A N 1
ATOM 631 C CA . ARG A 1 80 ? -12.555 3.030 18.996 1.00 86.19 80 ARG A CA 1
ATOM 632 C C . ARG A 1 80 ? -11.484 2.017 18.636 1.00 86.19 80 ARG A C 1
ATOM 634 O O . ARG A 1 80 ? -11.167 1.149 19.444 1.00 86.19 80 ARG A O 1
ATOM 641 N N . ARG A 1 81 ? -10.948 2.118 17.426 1.00 87.31 81 ARG A N 1
ATOM 642 C CA . ARG A 1 81 ? -9.968 1.201 16.868 1.00 87.31 81 ARG A CA 1
ATOM 643 C C . ARG A 1 81 ? -8.890 1.992 16.129 1.00 87.31 81 ARG A C 1
ATOM 645 O O . ARG A 1 81 ? -8.999 2.167 14.911 1.00 87.31 81 ARG A O 1
ATOM 652 N N . PRO A 1 82 ? -7.848 2.439 16.848 1.00 80.50 82 PRO A N 1
ATOM 653 C CA . PRO A 1 82 ? -6.771 3.223 16.264 1.00 80.50 82 PRO A CA 1
ATOM 654 C C . PRO A 1 82 ? -6.052 2.463 15.148 1.00 80.50 82 PRO A C 1
ATOM 656 O O . PRO A 1 82 ? -5.915 1.238 15.196 1.00 80.50 82 PRO A O 1
ATOM 659 N N . ASN A 1 83 ? -5.568 3.202 14.153 1.00 76.12 83 ASN A N 1
ATOM 660 C CA . ASN A 1 83 ? -4.671 2.670 13.132 1.00 76.12 83 ASN A CA 1
ATOM 661 C C . ASN A 1 83 ? -3.211 2.634 13.634 1.00 76.12 83 ASN A C 1
ATOM 663 O O . ASN A 1 83 ? -2.840 3.462 14.466 1.00 76.12 83 ASN A O 1
ATOM 667 N N . PRO A 1 84 ? -2.369 1.734 13.091 1.00 77.06 84 PRO A N 1
ATOM 668 C CA . PRO A 1 84 ? -2.723 0.672 12.150 1.00 77.06 84 PRO A CA 1
ATOM 669 C C . PRO A 1 84 ? -3.459 -0.484 12.826 1.00 77.06 84 PRO A C 1
ATOM 671 O O . PRO A 1 84 ? -3.102 -0.929 13.915 1.00 77.06 84 PRO A O 1
ATOM 674 N N . ASN A 1 85 ? -4.464 -1.024 12.139 1.00 88.69 85 ASN A N 1
ATOM 675 C CA . ASN A 1 85 ? -5.133 -2.234 12.582 1.00 88.69 85 ASN A CA 1
ATOM 676 C C . ASN A 1 85 ? -5.551 -3.099 11.393 1.00 88.69 85 ASN A C 1
ATOM 678 O O . ASN A 1 85 ? -6.150 -2.609 10.438 1.00 88.69 85 ASN A O 1
ATOM 682 N N . GLU A 1 86 ? -5.293 -4.404 11.480 1.00 90.19 86 GLU A N 1
ATOM 683 C CA . GLU A 1 86 ? -5.559 -5.356 10.403 1.00 90.19 86 GLU A CA 1
ATOM 684 C C . GLU A 1 86 ? -7.004 -5.300 9.881 1.00 90.19 86 GLU A C 1
ATOM 686 O O . GLU A 1 86 ? -7.205 -5.288 8.666 1.00 90.19 86 GLU A O 1
ATOM 691 N N . LYS A 1 87 ? -8.028 -5.207 10.746 1.00 92.06 87 LYS A N 1
ATOM 692 C CA . LYS A 1 87 ? -9.414 -5.159 10.237 1.00 92.06 87 LYS A CA 1
ATOM 693 C C . LYS A 1 87 ? -9.769 -3.807 9.601 1.00 92.06 87 LYS A C 1
ATOM 695 O O . LYS A 1 87 ? -10.566 -3.799 8.667 1.00 92.06 87 LYS A O 1
ATOM 700 N N . ASN A 1 88 ? -9.157 -2.697 10.030 1.00 91.38 88 ASN A N 1
ATOM 701 C CA . ASN A 1 88 ? -9.329 -1.398 9.360 1.00 91.38 88 ASN A CA 1
ATOM 702 C C . ASN A 1 88 ? -8.689 -1.419 7.968 1.00 91.38 88 ASN A C 1
ATOM 704 O O . ASN A 1 88 ? -9.303 -0.983 6.996 1.00 91.38 88 ASN A O 1
ATOM 708 N N . ASN A 1 89 ? -7.497 -2.010 7.855 1.00 92.38 89 ASN A N 1
ATOM 709 C CA . ASN A 1 89 ? -6.815 -2.183 6.573 1.00 92.38 89 ASN A CA 1
ATOM 710 C C . ASN A 1 89 ? -7.645 -3.067 5.631 1.00 92.38 89 ASN A C 1
ATOM 712 O O . ASN A 1 89 ? -7.863 -2.711 4.474 1.00 92.38 89 ASN A O 1
ATOM 716 N N . ARG A 1 90 ? -8.189 -4.184 6.139 1.00 93.50 90 ARG A N 1
ATOM 717 C CA . ARG A 1 90 ? -9.110 -5.039 5.375 1.00 93.50 90 ARG A CA 1
ATOM 718 C C . ARG A 1 90 ? -10.354 -4.274 4.928 1.00 93.50 90 ARG A C 1
ATOM 720 O O . ARG A 1 90 ? -10.745 -4.420 3.776 1.00 93.50 90 ARG A O 1
ATOM 727 N N . LEU A 1 91 ? -10.953 -3.442 5.783 1.00 94.12 91 LEU A N 1
ATOM 728 C CA . LEU A 1 91 ? -12.096 -2.605 5.401 1.00 94.12 91 LEU A CA 1
ATOM 729 C C . LEU A 1 91 ? -11.740 -1.669 4.236 1.00 94.12 91 LEU A C 1
ATOM 731 O O . LEU A 1 91 ? -12.486 -1.616 3.259 1.00 94.12 91 LEU A O 1
ATOM 735 N N . ALA A 1 92 ? -10.597 -0.980 4.307 1.00 94.19 92 ALA A N 1
ATOM 736 C CA . ALA A 1 92 ? -10.132 -0.091 3.241 1.00 94.19 92 ALA A CA 1
ATOM 737 C C . ALA A 1 92 ? -9.909 -0.844 1.915 1.00 94.19 92 ALA A C 1
ATOM 739 O O . ALA A 1 92 ? -10.352 -0.385 0.862 1.00 94.19 92 ALA A O 1
ATOM 740 N N . LEU A 1 93 ? -9.305 -2.036 1.965 1.00 94.81 93 LEU A N 1
ATOM 741 C CA . LEU A 1 93 ? -9.125 -2.898 0.792 1.00 94.81 93 LEU A CA 1
ATOM 742 C C . LEU A 1 93 ? -10.464 -3.374 0.211 1.00 94.81 93 LEU A C 1
ATOM 744 O O . LEU A 1 93 ? -10.691 -3.270 -0.993 1.00 94.81 93 LEU A O 1
ATOM 748 N N . HIS A 1 94 ? -11.385 -3.835 1.059 1.00 94.69 94 HIS A N 1
ATOM 749 C CA . HIS A 1 94 ? -12.720 -4.269 0.642 1.00 94.69 94 HIS A CA 1
ATOM 750 C C . HIS A 1 94 ? -13.527 -3.143 -0.014 1.00 94.69 94 HIS A C 1
ATOM 752 O O . HIS A 1 94 ? -14.264 -3.379 -0.975 1.00 94.69 94 HIS A O 1
ATOM 758 N N . LEU A 1 95 ? -13.400 -1.921 0.504 1.00 94.38 95 LEU A N 1
ATOM 759 C CA . LEU A 1 95 ? -14.001 -0.729 -0.080 1.00 94.38 95 LEU A CA 1
ATOM 760 C C . LEU A 1 95 ? -13.418 -0.426 -1.455 1.00 94.38 95 LEU A C 1
ATOM 762 O O . LEU A 1 95 ? -14.178 -0.241 -2.402 1.00 94.38 95 LEU A O 1
ATOM 766 N N . ALA A 1 96 ? -12.094 -0.441 -1.579 1.00 94.75 96 ALA A N 1
ATOM 767 C CA . ALA A 1 96 ? -11.411 -0.208 -2.844 1.00 94.75 96 ALA A CA 1
ATOM 768 C C . ALA A 1 96 ? -11.802 -1.232 -3.923 1.00 94.75 96 ALA A C 1
ATOM 770 O O . ALA A 1 96 ? -11.981 -0.882 -5.085 1.00 94.75 96 ALA A O 1
ATOM 771 N N . GLU A 1 97 ? -12.023 -2.493 -3.554 1.00 94.25 97 GLU A N 1
ATOM 772 C CA . GLU A 1 97 ? -12.464 -3.520 -4.506 1.00 94.25 97 GLU A CA 1
ATOM 773 C C . GLU A 1 97 ? -13.894 -3.300 -5.031 1.00 94.25 97 GLU A C 1
ATOM 775 O O . GLU A 1 97 ? -14.214 -3.685 -6.161 1.00 94.25 97 GLU A O 1
ATOM 780 N N . ARG A 1 98 ? -14.778 -2.721 -4.211 1.00 94.38 98 ARG A N 1
ATOM 781 C CA . ARG A 1 98 ? -16.232 -2.728 -4.446 1.00 94.38 98 ARG A CA 1
ATOM 782 C C . ARG A 1 98 ? -16.792 -1.375 -4.865 1.00 94.38 98 ARG A C 1
ATOM 784 O O . ARG A 1 98 ? -17.734 -1.328 -5.653 1.00 94.38 98 ARG A O 1
ATOM 791 N N . VAL A 1 99 ? -16.228 -0.287 -4.360 1.00 92.56 99 VAL A N 1
ATOM 792 C CA . VAL A 1 99 ? -16.711 1.071 -4.600 1.00 92.56 99 VAL A CA 1
ATOM 793 C C . VAL A 1 99 ? -16.009 1.647 -5.828 1.00 92.56 99 VAL A C 1
ATOM 795 O O . VAL A 1 99 ? -14.790 1.783 -5.858 1.00 92.56 99 VAL A O 1
ATOM 798 N N . ARG A 1 100 ? -16.785 1.993 -6.861 1.00 88.88 100 ARG A N 1
ATOM 799 C CA . ARG A 1 100 ? -16.258 2.536 -8.132 1.00 88.88 100 ARG A CA 1
ATOM 800 C C . ARG A 1 100 ? -16.648 3.985 -8.405 1.00 88.88 100 ARG A C 1
ATOM 802 O O . ARG A 1 100 ? -16.270 4.539 -9.435 1.00 88.88 100 ARG A O 1
ATOM 809 N N . THR A 1 101 ? -17.417 4.598 -7.513 1.00 91.19 101 THR A N 1
ATOM 810 C CA . THR A 1 101 ? -17.897 5.968 -7.672 1.00 91.19 101 THR A CA 1
ATOM 811 C C . THR A 1 101 ? -16.739 6.968 -7.507 1.00 91.19 101 THR A C 1
ATOM 813 O O . THR A 1 101 ? -15.973 6.870 -6.548 1.00 91.19 101 THR A O 1
ATOM 816 N N . PRO A 1 102 ? -16.578 7.956 -8.413 1.00 90.50 102 PRO A N 1
ATOM 817 C CA . PRO A 1 102 ? -15.466 8.909 -8.339 1.00 90.50 102 PRO A CA 1
ATOM 818 C C . PRO A 1 102 ? -15.425 9.714 -7.034 1.00 90.50 102 PRO A C 1
ATOM 820 O O . PRO A 1 102 ? -14.346 10.005 -6.527 1.00 90.50 102 PRO A O 1
ATOM 823 N N . ALA A 1 103 ? -16.596 10.038 -6.475 1.00 89.62 103 ALA A N 1
ATOM 824 C CA . ALA A 1 103 ? -16.723 10.846 -5.264 1.00 89.62 103 ALA A CA 1
ATOM 825 C C . ALA A 1 103 ? -16.109 10.170 -4.023 1.00 89.62 103 ALA A C 1
ATOM 827 O O . ALA A 1 103 ? -15.409 10.811 -3.246 1.00 89.62 103 ALA A O 1
ATOM 828 N N . THR A 1 104 ? -16.330 8.866 -3.847 1.00 92.25 104 THR A N 1
ATOM 829 C CA . THR A 1 104 ? -15.800 8.088 -2.711 1.00 92.25 104 THR A CA 1
ATOM 830 C C . THR A 1 104 ? -14.400 7.560 -2.966 1.00 92.25 104 THR A C 1
ATOM 832 O O . THR A 1 104 ? -13.689 7.247 -2.017 1.00 92.25 104 THR A O 1
ATOM 835 N N . ARG A 1 105 ? -13.966 7.490 -4.227 1.00 92.38 105 ARG A N 1
ATOM 836 C CA . ARG A 1 105 ? -12.619 7.039 -4.571 1.00 92.38 105 ARG A CA 1
ATOM 837 C C . ARG A 1 105 ? -11.538 7.889 -3.906 1.00 92.38 105 ARG A C 1
ATOM 839 O O . ARG A 1 105 ? -10.623 7.327 -3.326 1.00 92.38 105 ARG A O 1
ATOM 846 N N . GLY A 1 106 ? -11.695 9.215 -3.885 1.00 92.62 106 GLY A N 1
ATOM 847 C CA . GLY A 1 106 ? -10.748 10.098 -3.191 1.00 92.62 106 GLY A CA 1
ATOM 848 C C . GLY A 1 106 ? -10.679 9.859 -1.675 1.00 92.62 106 GLY A C 1
ATOM 849 O O . GLY A 1 106 ? -9.615 10.001 -1.074 1.00 92.62 106 GLY A O 1
ATOM 850 N N . LEU A 1 107 ? -11.794 9.455 -1.057 1.00 94.19 107 LEU A N 1
ATOM 851 C CA . LEU A 1 107 ? -11.838 9.070 0.357 1.00 94.19 107 LEU A CA 1
ATOM 852 C C . LEU A 1 107 ? -11.100 7.742 0.588 1.00 94.19 107 LEU A C 1
ATOM 854 O O . LEU A 1 107 ? -10.266 7.646 1.484 1.00 94.19 107 LEU A O 1
ATOM 858 N N . ILE A 1 108 ? -11.358 6.745 -0.261 1.00 94.62 108 ILE A N 1
ATOM 859 C CA . ILE A 1 108 ? -10.710 5.429 -0.190 1.00 94.62 108 ILE A CA 1
ATOM 860 C C . ILE A 1 108 ? -9.206 5.542 -0.466 1.00 94.62 108 ILE A C 1
ATOM 862 O O . ILE A 1 108 ? -8.419 4.900 0.224 1.00 94.62 108 ILE A O 1
ATOM 866 N N . ASP A 1 109 ? -8.792 6.393 -1.407 1.00 94.31 109 ASP A N 1
ATOM 867 C CA . ASP A 1 109 ? -7.381 6.670 -1.695 1.00 94.31 109 ASP A CA 1
ATOM 868 C C . ASP A 1 109 ? -6.658 7.228 -0.464 1.00 94.31 109 ASP A C 1
ATOM 870 O O . ASP A 1 109 ? -5.543 6.802 -0.160 1.00 94.31 109 ASP A O 1
ATOM 874 N N . ARG A 1 110 ? -7.306 8.130 0.288 1.00 94.38 110 ARG A N 1
ATOM 875 C CA . ARG A 1 110 ? -6.764 8.652 1.549 1.00 94.38 110 ARG A CA 1
ATOM 876 C C . ARG A 1 110 ? -6.588 7.536 2.577 1.00 94.38 110 ARG A C 1
ATOM 878 O O . ARG A 1 110 ? -5.505 7.398 3.136 1.00 94.38 110 ARG A O 1
ATOM 885 N N . TRP A 1 111 ? -7.610 6.703 2.772 1.00 94.00 111 TRP A N 1
ATOM 886 C CA . TRP A 1 111 ? -7.562 5.596 3.735 1.00 94.00 111 TRP A CA 1
ATOM 887 C C . TRP A 1 111 ? -6.529 4.532 3.366 1.00 94.00 111 TRP A C 1
ATOM 889 O O . TRP A 1 111 ? -5.798 4.057 4.232 1.00 94.00 111 TRP A O 1
ATOM 899 N N . LEU A 1 112 ? -6.419 4.181 2.084 1.00 94.62 112 LEU A N 1
ATOM 900 C CA . LEU A 1 112 ? -5.373 3.284 1.595 1.00 94.62 112 LEU A CA 1
ATOM 901 C C . LEU A 1 112 ? -3.982 3.900 1.752 1.00 94.62 112 LEU A C 1
ATOM 903 O O . LEU A 1 112 ? -3.045 3.177 2.081 1.00 94.62 112 LEU A O 1
ATOM 907 N N . GLY A 1 113 ? -3.842 5.210 1.539 1.00 93.44 113 GLY A N 1
ATOM 908 C CA . GLY A 1 113 ? -2.598 5.944 1.759 1.00 93.44 113 GLY A CA 1
ATOM 909 C C . GLY A 1 113 ? -2.156 5.904 3.220 1.00 93.44 113 GLY A C 1
ATOM 910 O O . GLY A 1 113 ? -1.013 5.554 3.503 1.00 93.44 113 GLY A O 1
ATOM 911 N N . GLU A 1 114 ? -3.071 6.178 4.150 1.00 91.88 114 GLU A N 1
ATOM 912 C CA . GLU A 1 114 ? -2.827 6.079 5.594 1.00 91.88 114 GLU A CA 1
ATOM 913 C C . GLU A 1 114 ? -2.505 4.641 6.021 1.00 91.88 114 GLU A C 1
ATOM 915 O O . GLU A 1 114 ? -1.545 4.407 6.758 1.00 91.88 114 GLU A O 1
ATOM 920 N N . ALA A 1 115 ? -3.255 3.654 5.526 1.00 92.25 115 ALA A N 1
ATOM 921 C CA . ALA A 1 115 ? -2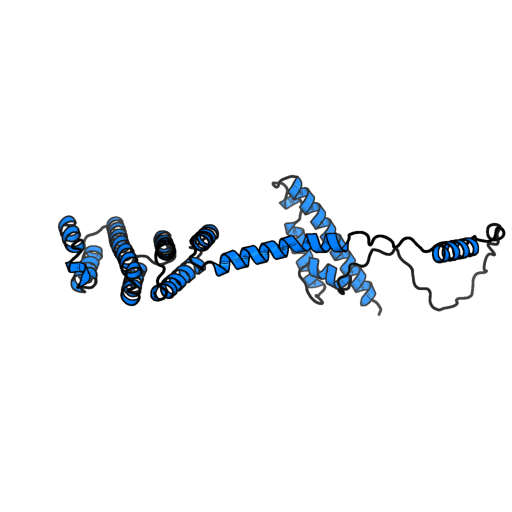.983 2.247 5.804 1.00 92.25 115 ALA A CA 1
ATOM 922 C C . ALA A 1 115 ? -1.609 1.824 5.255 1.00 92.25 115 ALA A C 1
ATOM 924 O O . ALA A 1 115 ? -0.851 1.147 5.945 1.00 92.25 115 ALA A O 1
ATOM 925 N N . ALA A 1 116 ? -1.246 2.259 4.046 1.00 92.12 116 ALA A N 1
ATOM 926 C CA . ALA A 1 116 ? 0.047 1.974 3.432 1.00 92.12 116 ALA A CA 1
ATOM 927 C C . ALA A 1 116 ? 1.217 2.648 4.165 1.00 92.12 116 ALA A C 1
ATOM 929 O O . ALA A 1 116 ? 2.247 2.003 4.355 1.00 92.12 116 ALA A O 1
ATOM 930 N N . ALA A 1 117 ? 1.062 3.905 4.596 1.00 91.56 117 ALA A N 1
ATOM 931 C CA . ALA A 1 117 ? 2.076 4.638 5.358 1.00 91.56 117 ALA A CA 1
ATOM 932 C C . ALA A 1 117 ? 2.400 3.954 6.694 1.00 91.56 117 ALA A C 1
ATOM 934 O O . ALA A 1 117 ? 3.547 3.953 7.130 1.00 91.56 117 ALA A O 1
ATOM 935 N N . ASN A 1 118 ? 1.407 3.297 7.295 1.00 90.25 118 ASN A N 1
ATOM 936 C CA . ASN A 1 118 ? 1.565 2.543 8.535 1.00 90.25 118 ASN A CA 1
ATOM 937 C C . ASN A 1 118 ? 1.938 1.059 8.323 1.00 90.25 118 ASN A C 1
ATOM 939 O O . ASN A 1 118 ? 1.809 0.256 9.244 1.00 90.25 118 ASN A O 1
ATOM 943 N N . GLY A 1 119 ? 2.353 0.661 7.112 1.00 90.81 119 GLY A N 1
ATOM 944 C CA . GLY A 1 119 ? 2.742 -0.723 6.797 1.00 90.81 119 GLY A CA 1
ATOM 945 C C . GLY A 1 119 ? 1.577 -1.720 6.714 1.00 90.81 119 GLY A C 1
ATOM 946 O O . GLY A 1 119 ? 1.793 -2.925 6.641 1.00 90.81 119 GLY A O 1
ATOM 947 N N . GLY A 1 120 ? 0.338 -1.232 6.710 1.00 91.25 120 GLY A N 1
ATOM 948 C CA . GLY A 1 120 ? -0.885 -2.030 6.722 1.00 91.25 120 GLY A CA 1
ATOM 949 C C . GLY A 1 120 ? -1.344 -2.572 5.367 1.00 91.25 120 GLY A C 1
ATOM 950 O O . GLY A 1 120 ? -2.277 -3.371 5.332 1.00 91.25 120 GLY A O 1
ATOM 951 N N . VAL A 1 121 ? -0.721 -2.139 4.266 1.00 93.44 121 VAL A N 1
ATOM 952 C CA . VAL A 1 121 ? -1.044 -2.571 2.895 1.00 93.44 121 VAL A CA 1
ATOM 953 C C . VAL A 1 121 ? 0.207 -3.149 2.245 1.00 93.44 121 VAL A C 1
ATOM 955 O O . VAL A 1 121 ? 1.134 -2.406 1.896 1.00 93.44 121 VAL A O 1
ATOM 958 N N . GLY A 1 122 ? 0.219 -4.469 2.062 1.00 92.94 122 GLY A N 1
ATOM 959 C CA . GLY A 1 122 ? 1.343 -5.187 1.470 1.00 92.94 122 GLY A CA 1
ATOM 960 C C . GLY A 1 122 ? 1.433 -5.018 -0.049 1.00 92.94 122 GLY A C 1
ATOM 961 O O . GLY A 1 122 ? 0.515 -4.531 -0.713 1.00 92.94 122 GLY A O 1
ATOM 962 N N . LEU A 1 123 ? 2.545 -5.474 -0.635 1.00 92.44 123 LEU A N 1
ATOM 963 C CA . LEU A 1 123 ? 2.718 -5.494 -2.096 1.00 92.44 123 LEU A CA 1
ATOM 964 C C . LEU A 1 123 ? 1.660 -6.367 -2.792 1.00 92.44 123 LEU A C 1
ATOM 966 O O . LEU A 1 123 ? 1.163 -5.992 -3.854 1.00 92.44 123 LEU A O 1
ATOM 970 N N . GLY A 1 124 ? 1.278 -7.491 -2.175 1.00 94.19 124 GLY A N 1
ATOM 971 C CA . GLY A 1 124 ? 0.233 -8.381 -2.691 1.00 94.19 124 GLY A CA 1
ATOM 972 C C . GLY A 1 124 ? -1.137 -7.704 -2.778 1.00 94.19 124 GLY A C 1
ATOM 973 O O . GLY A 1 124 ? -1.818 -7.828 -3.794 1.00 94.19 124 GLY A O 1
ATOM 974 N N . ASP A 1 125 ? -1.504 -6.910 -1.770 1.00 94.56 125 ASP A N 1
ATOM 975 C CA . ASP A 1 125 ? -2.765 -6.163 -1.764 1.00 94.56 125 ASP A CA 1
ATOM 976 C C . ASP A 1 125 ? -2.788 -5.104 -2.869 1.00 94.56 125 ASP A C 1
ATOM 978 O O . ASP A 1 125 ? -3.771 -4.974 -3.595 1.00 94.56 125 ASP A O 1
ATOM 982 N N . ARG A 1 126 ? -1.670 -4.393 -3.071 1.00 92.94 126 ARG A N 1
ATOM 983 C CA . ARG A 1 126 ? -1.534 -3.413 -4.164 1.00 92.94 126 ARG A CA 1
ATOM 984 C C . ARG A 1 126 ? -1.667 -4.074 -5.532 1.00 92.94 126 ARG A C 1
ATOM 986 O O . ARG A 1 126 ? -2.361 -3.544 -6.397 1.00 92.94 126 ARG A O 1
ATOM 993 N N . ALA A 1 127 ? -1.045 -5.238 -5.720 1.00 91.31 127 ALA A N 1
ATOM 994 C CA . ALA A 1 127 ? -1.190 -6.017 -6.945 1.00 91.31 127 ALA A CA 1
ATOM 995 C C . ALA A 1 127 ? -2.647 -6.461 -7.156 1.00 91.31 127 ALA A C 1
ATOM 997 O O . ALA A 1 127 ? -3.173 -6.344 -8.262 1.00 91.31 127 ALA A O 1
ATOM 998 N N . LYS A 1 128 ? -3.335 -6.891 -6.092 1.00 93.44 128 LYS A N 1
ATOM 999 C CA . LYS A 1 128 ? -4.755 -7.256 -6.142 1.00 93.44 128 LYS A CA 1
ATOM 1000 C C . LYS A 1 128 ? -5.639 -6.069 -6.536 1.00 93.44 128 LYS A C 1
ATOM 1002 O O . LYS A 1 128 ? -6.486 -6.220 -7.412 1.00 93.44 128 LYS A O 1
ATOM 1007 N N . LEU A 1 129 ? -5.412 -4.883 -5.966 1.00 93.69 129 LEU A N 1
ATOM 1008 C CA . LEU A 1 129 ? -6.129 -3.654 -6.338 1.00 93.69 129 LEU A CA 1
ATOM 1009 C C . LEU A 1 129 ? -5.885 -3.267 -7.803 1.00 93.69 129 LEU A C 1
ATOM 1011 O O . LEU A 1 129 ? -6.807 -2.861 -8.514 1.00 93.69 129 LEU A O 1
ATOM 1015 N N . LEU A 1 130 ? -4.650 -3.433 -8.270 1.00 91.19 130 LEU A N 1
ATOM 1016 C CA . LEU A 1 130 ? -4.252 -3.171 -9.648 1.00 91.19 130 LEU A CA 1
ATOM 1017 C C . LEU A 1 130 ? -4.957 -4.103 -10.635 1.00 91.19 130 LEU A C 1
ATOM 1019 O O . LEU A 1 130 ? -5.538 -3.626 -11.609 1.00 91.19 130 LEU A O 1
ATOM 1023 N N . LEU A 1 131 ? -4.992 -5.403 -10.343 1.00 88.44 131 LEU A N 1
ATOM 1024 C CA . LEU A 1 131 ? -5.709 -6.396 -11.147 1.00 88.44 131 LEU A CA 1
ATOM 1025 C C . LEU A 1 131 ? -7.236 -6.247 -11.047 1.00 88.44 131 LEU A C 1
ATOM 1027 O O . LEU A 1 131 ? -7.939 -6.477 -12.027 1.00 88.44 131 LEU A O 1
ATOM 1031 N N . GLY A 1 132 ? -7.756 -5.800 -9.900 1.00 89.12 132 GLY A N 1
ATOM 1032 C CA . GLY A 1 132 ? -9.178 -5.501 -9.692 1.00 89.12 132 GLY A CA 1
ATOM 1033 C C . GLY A 1 132 ? -9.687 -4.285 -10.479 1.00 89.12 132 GLY A C 1
ATOM 1034 O O . GLY A 1 132 ? -10.892 -4.010 -10.501 1.00 89.12 132 GLY A O 1
ATOM 1035 N N . GLY A 1 133 ? -8.782 -3.561 -11.146 1.00 89.06 133 GLY A N 1
ATOM 1036 C CA . GLY A 1 133 ? -9.091 -2.373 -11.932 1.00 89.06 133 GLY A CA 1
ATOM 1037 C C . GLY A 1 133 ? -9.307 -1.122 -11.084 1.00 89.06 133 GLY A C 1
ATOM 1038 O O . GLY A 1 133 ? -9.860 -0.149 -11.597 1.00 89.06 133 GLY A O 1
ATOM 1039 N N . TYR A 1 134 ? -8.871 -1.119 -9.816 1.00 90.69 134 TYR A N 1
ATOM 1040 C CA . TYR A 1 134 ? -9.003 0.040 -8.931 1.00 90.69 134 TYR A CA 1
ATOM 1041 C C . TYR A 1 134 ? -8.327 1.270 -9.540 1.00 90.69 134 TYR A C 1
ATOM 1043 O O . TYR A 1 134 ? -8.958 2.308 -9.690 1.00 90.69 134 TYR A O 1
ATOM 1051 N N . TYR A 1 135 ? -7.091 1.128 -10.029 1.00 88.44 135 TYR A N 1
ATOM 1052 C CA . TYR A 1 135 ? -6.340 2.203 -10.694 1.00 88.44 135 TYR A CA 1
ATOM 1053 C C . TYR A 1 135 ? -6.790 2.486 -12.141 1.00 88.44 135 TYR A C 1
ATOM 1055 O O . TYR A 1 135 ? -6.191 3.308 -12.831 1.00 88.44 135 TYR A O 1
ATOM 1063 N N . GLY A 1 136 ? -7.876 1.855 -12.600 1.00 89.06 136 GLY A N 1
ATOM 1064 C CA . GLY A 1 136 ? -8.299 1.865 -13.999 1.00 89.06 136 GLY A CA 1
ATOM 1065 C C . GLY A 1 136 ? -7.413 0.989 -14.892 1.00 89.06 136 GLY A C 1
ATOM 1066 O O . GLY A 1 136 ? -6.394 0.459 -14.461 1.00 89.06 136 GLY A O 1
ATOM 1067 N N . LEU A 1 137 ? -7.807 0.840 -16.160 1.00 87.81 137 LEU A N 1
ATOM 1068 C CA . LEU A 1 137 ? -7.067 0.053 -17.162 1.00 87.81 137 LEU A CA 1
ATOM 1069 C C . LEU A 1 137 ? -5.740 0.705 -17.589 1.00 87.81 137 LEU A C 1
ATOM 1071 O O . LEU A 1 137 ? -4.846 0.013 -18.067 1.00 87.81 137 LEU A O 1
ATOM 1075 N N . GLY A 1 138 ? -5.594 2.021 -17.412 1.00 87.50 138 GLY A N 1
ATOM 1076 C CA . GLY A 1 138 ? -4.414 2.757 -17.875 1.00 87.50 138 GLY A CA 1
ATOM 1077 C C . GLY A 1 138 ? -3.120 2.334 -17.179 1.00 87.50 138 GLY A C 1
ATOM 1078 O O . GLY A 1 138 ? -2.102 2.152 -17.837 1.00 87.50 138 GLY A O 1
ATOM 1079 N N . LEU A 1 139 ? -3.159 2.124 -15.861 1.00 88.19 139 LEU A N 1
ATOM 1080 C CA . LEU A 1 139 ? -1.977 1.757 -15.082 1.00 88.19 139 LEU A CA 1
ATOM 1081 C C . LEU A 1 139 ? -1.426 0.350 -15.409 1.00 88.19 139 LEU A C 1
ATOM 1083 O O . LEU A 1 139 ? -0.229 0.259 -15.680 1.00 88.19 139 LEU A O 1
ATOM 1087 N N . PRO A 1 140 ? -2.228 -0.738 -15.453 1.00 85.94 140 PRO A N 1
ATOM 1088 C CA . PRO A 1 140 ? -1.723 -2.045 -15.874 1.00 85.94 140 PRO A CA 1
ATOM 1089 C C . PRO A 1 140 ? -1.222 -2.032 -17.321 1.00 85.94 140 PRO A C 1
ATOM 1091 O O . PRO A 1 140 ? -0.184 -2.625 -17.598 1.00 85.94 140 PRO A O 1
ATOM 1094 N N . LEU A 1 141 ? -1.894 -1.316 -18.232 1.00 89.12 141 LEU A N 1
ATOM 1095 C CA . LEU A 1 141 ? -1.412 -1.161 -19.608 1.00 89.12 141 LEU A CA 1
ATOM 1096 C C . LEU A 1 141 ? -0.063 -0.440 -19.661 1.00 89.12 141 LEU A C 1
ATOM 1098 O O . LEU A 1 141 ? 0.821 -0.869 -20.398 1.00 89.12 141 LEU A O 1
ATOM 1102 N N . MET A 1 142 ? 0.119 0.612 -18.860 1.00 93.00 142 MET A N 1
ATOM 1103 C CA . MET A 1 142 ? 1.393 1.323 -18.761 1.00 93.00 142 MET A CA 1
ATOM 1104 C C . MET A 1 142 ? 2.499 0.412 -18.220 1.00 93.00 142 MET A C 1
ATOM 1106 O O . MET A 1 142 ? 3.575 0.364 -18.806 1.00 93.00 142 MET A O 1
ATOM 1110 N N . LEU A 1 143 ? 2.227 -0.384 -17.181 1.00 91.19 143 LEU A N 1
ATOM 1111 C CA . LEU A 1 143 ? 3.197 -1.353 -16.661 1.00 91.19 143 LEU A CA 1
ATOM 1112 C C . LEU A 1 143 ? 3.564 -2.426 -17.688 1.00 91.19 143 LEU A C 1
ATOM 1114 O O . LEU A 1 143 ? 4.743 -2.725 -17.857 1.00 91.19 143 LEU A O 1
ATOM 1118 N N . VAL A 1 144 ? 2.583 -2.977 -18.407 1.00 92.88 144 VAL A N 1
ATOM 1119 C CA . VAL A 1 144 ? 2.838 -3.932 -19.495 1.00 92.88 144 VAL A CA 1
ATOM 1120 C C . VAL A 1 144 ? 3.668 -3.276 -20.599 1.00 92.88 144 VAL A C 1
ATOM 1122 O O . VAL A 1 144 ? 4.622 -3.882 -21.075 1.00 92.88 144 VAL A O 1
ATOM 1125 N N . ALA A 1 145 ? 3.371 -2.030 -20.971 1.00 94.38 145 ALA A N 1
ATOM 1126 C CA . ALA A 1 145 ? 4.149 -1.290 -21.960 1.00 94.38 145 ALA A CA 1
ATOM 1127 C C . ALA A 1 145 ? 5.598 -1.054 -21.501 1.00 94.38 145 ALA A C 1
ATOM 1129 O O . ALA A 1 145 ? 6.521 -1.241 -22.291 1.00 94.38 145 ALA A O 1
ATOM 1130 N N . VAL A 1 146 ? 5.815 -0.709 -20.228 1.00 96.81 146 VAL A N 1
ATOM 1131 C CA . VAL A 1 146 ? 7.157 -0.563 -19.640 1.00 96.81 146 VAL A CA 1
ATOM 1132 C C . VAL A 1 146 ? 7.902 -1.897 -19.643 1.00 96.81 146 VAL A C 1
ATOM 1134 O O . VAL A 1 146 ? 9.058 -1.944 -20.055 1.00 96.81 146 VAL A O 1
ATOM 1137 N N . LEU A 1 147 ? 7.249 -2.996 -19.258 1.00 96.56 147 LEU A N 1
ATOM 1138 C CA . LEU A 1 147 ? 7.849 -4.333 -19.294 1.00 96.56 147 LEU A CA 1
ATOM 1139 C C . LEU A 1 147 ? 8.200 -4.767 -20.722 1.00 96.56 147 LEU A C 1
ATOM 1141 O O . LEU A 1 147 ? 9.283 -5.304 -20.943 1.00 96.56 147 LEU A O 1
ATOM 1145 N N . LEU A 1 148 ? 7.333 -4.490 -21.700 1.00 97.31 148 LEU A N 1
ATOM 1146 C CA . LEU A 1 148 ? 7.615 -4.732 -23.116 1.00 97.31 148 LEU A CA 1
ATOM 1147 C C . LEU A 1 148 ? 8.794 -3.888 -23.606 1.00 97.31 148 LEU A C 1
ATOM 1149 O O . LEU A 1 148 ? 9.645 -4.395 -24.331 1.00 97.31 148 LEU A O 1
ATOM 1153 N N . LEU A 1 149 ? 8.883 -2.624 -23.186 1.00 97.31 149 LEU A N 1
ATOM 1154 C CA . LEU A 1 149 ? 10.003 -1.752 -23.529 1.00 97.31 149 LEU A CA 1
ATOM 1155 C C . LEU A 1 149 ? 11.321 -2.290 -22.957 1.00 97.31 149 LEU A C 1
ATOM 1157 O O . LEU A 1 149 ? 12.300 -2.383 -23.692 1.00 97.31 149 LEU A O 1
ATOM 1161 N N . ILE A 1 150 ? 11.329 -2.720 -21.691 1.00 97.62 150 ILE A N 1
ATOM 1162 C CA . ILE A 1 150 ? 12.486 -3.365 -21.050 1.00 97.62 150 ILE A CA 1
ATOM 1163 C C . ILE A 1 150 ? 12.857 -4.663 -21.782 1.00 97.62 150 ILE A C 1
ATOM 1165 O O . ILE A 1 150 ? 14.032 -4.890 -22.060 1.00 97.62 150 ILE A O 1
ATOM 1169 N N . ALA A 1 151 ? 11.875 -5.487 -22.159 1.00 96.56 151 ALA A N 1
ATOM 1170 C CA . ALA A 1 151 ? 12.098 -6.724 -22.910 1.00 96.56 151 ALA A CA 1
ATOM 1171 C C . ALA A 1 151 ? 12.620 -6.482 -24.340 1.00 96.56 151 ALA A C 1
ATOM 1173 O O . ALA A 1 151 ? 13.333 -7.323 -24.887 1.00 96.56 151 ALA A O 1
ATOM 1174 N N . LEU A 1 152 ? 12.318 -5.329 -24.945 1.00 97.56 152 LEU A N 1
ATOM 1175 C CA . LEU A 1 152 ? 12.839 -4.942 -26.258 1.00 97.56 152 LEU A CA 1
ATOM 1176 C C . LEU A 1 152 ? 14.302 -4.480 -26.209 1.00 97.56 152 LEU A C 1
ATOM 1178 O O . LEU A 1 152 ? 15.012 -4.645 -27.200 1.00 97.56 152 LEU A O 1
ATOM 1182 N N . VAL A 1 153 ? 14.789 -3.948 -25.082 1.00 97.31 153 VAL A N 1
ATOM 1183 C CA . VAL A 1 153 ? 16.192 -3.510 -24.931 1.00 97.31 153 VAL A CA 1
ATOM 1184 C C . VAL A 1 153 ? 17.207 -4.588 -25.352 1.00 97.31 153 VAL A C 1
ATOM 1186 O O . VAL A 1 153 ? 18.032 -4.295 -26.223 1.00 97.31 153 VAL A O 1
ATOM 1189 N N . PRO A 1 154 ? 17.173 -5.834 -24.834 1.00 96.56 154 PRO A N 1
ATOM 1190 C CA . PRO A 1 154 ? 18.112 -6.870 -25.260 1.00 96.56 154 PRO A CA 1
ATOM 1191 C C . PRO A 1 154 ? 17.959 -7.226 -26.743 1.00 96.56 154 PRO A C 1
ATOM 1193 O O . PRO A 1 154 ? 18.963 -7.491 -27.403 1.00 96.56 154 PRO A O 1
ATOM 1196 N N . PHE A 1 155 ? 16.744 -7.166 -27.301 1.00 95.62 155 PHE A N 1
ATOM 1197 C CA . PHE A 1 155 ? 16.523 -7.389 -28.731 1.00 95.62 155 PHE A CA 1
ATOM 1198 C C . PHE A 1 155 ? 17.210 -6.317 -29.584 1.00 95.62 155 PHE A C 1
ATOM 1200 O O . PHE A 1 155 ? 17.854 -6.646 -30.576 1.00 95.62 155 PHE A O 1
ATOM 1207 N N . PHE A 1 156 ? 17.158 -5.047 -29.177 1.00 95.44 156 PHE A N 1
ATOM 1208 C CA . PHE A 1 156 ? 17.895 -3.975 -29.851 1.00 95.44 156 PHE A CA 1
ATOM 1209 C C . PHE A 1 156 ? 19.413 -4.124 -29.713 1.00 95.44 156 PHE A C 1
ATOM 1211 O O . PHE A 1 156 ? 20.139 -3.859 -30.673 1.00 95.44 156 PHE A O 1
ATOM 1218 N N . ILE A 1 157 ? 19.902 -4.578 -28.555 1.00 94.44 157 ILE A N 1
ATOM 1219 C CA . ILE A 1 157 ? 21.328 -4.873 -28.353 1.00 94.44 157 ILE A CA 1
ATOM 1220 C C . ILE A 1 157 ? 21.775 -5.996 -29.301 1.00 94.44 157 ILE A C 1
ATOM 1222 O O . ILE A 1 157 ? 22.787 -5.844 -29.985 1.00 94.44 157 ILE A O 1
ATOM 1226 N N . LEU A 1 158 ? 20.993 -7.074 -29.409 1.00 94.31 158 LEU A N 1
ATOM 1227 C CA . LEU A 1 158 ? 21.234 -8.194 -30.326 1.00 94.31 158 LEU A CA 1
ATOM 1228 C C . LEU A 1 158 ? 21.131 -7.787 -31.802 1.00 94.31 158 LEU A C 1
ATOM 1230 O O . LEU A 1 158 ? 21.983 -8.141 -32.611 1.00 94.31 158 LEU A O 1
ATOM 1234 N N . ALA A 1 159 ? 20.125 -6.996 -32.169 1.00 92.38 159 ALA A N 1
ATOM 1235 C CA . ALA A 1 159 ? 19.965 -6.498 -33.533 1.00 92.38 159 ALA A CA 1
ATOM 1236 C C . ALA A 1 159 ? 21.121 -5.571 -33.942 1.00 92.38 159 ALA A C 1
ATOM 1238 O O . ALA A 1 159 ? 21.524 -5.551 -35.104 1.00 92.38 159 ALA A O 1
ATOM 1239 N N . ARG A 1 160 ? 21.689 -4.818 -32.990 1.00 91.69 160 ARG A N 1
ATOM 1240 C CA . ARG A 1 160 ? 22.863 -3.969 -33.221 1.00 91.69 160 ARG A CA 1
ATOM 1241 C C . ARG A 1 160 ? 24.170 -4.765 -33.249 1.00 91.69 160 ARG A C 1
ATOM 1243 O O . ARG A 1 160 ? 25.099 -4.346 -33.939 1.00 91.69 160 ARG A O 1
ATOM 1250 N N . SER A 1 161 ? 24.254 -5.871 -32.509 1.00 88.81 161 SER A N 1
ATOM 1251 C CA . SER A 1 161 ? 25.412 -6.773 -32.518 1.00 88.81 161 SER A CA 1
ATOM 1252 C C . SER A 1 161 ? 25.400 -7.757 -33.685 1.00 88.81 161 SER A C 1
ATOM 1254 O O . SER A 1 161 ? 26.438 -8.360 -33.965 1.00 88.81 161 SER A O 1
ATOM 1256 N N . ALA A 1 162 ? 24.272 -7.885 -34.395 1.00 84.00 162 ALA A N 1
ATOM 1257 C CA . ALA A 1 162 ? 24.197 -8.649 -35.626 1.00 84.00 162 ALA A CA 1
ATOM 1258 C C . ALA A 1 162 ? 25.339 -8.196 -36.551 1.00 84.00 162 ALA A C 1
ATOM 1260 O O . ALA A 1 162 ? 25.446 -6.997 -36.850 1.00 84.00 162 ALA A O 1
ATOM 1261 N N . PRO A 1 163 ? 26.229 -9.117 -36.967 1.00 78.25 163 PRO A N 1
ATOM 1262 C CA . PRO A 1 163 ? 27.355 -8.766 -37.805 1.00 78.25 163 PRO A CA 1
ATOM 1263 C C . PRO A 1 163 ? 26.776 -8.099 -39.040 1.00 78.25 163 PRO A C 1
ATOM 1265 O O . PRO A 1 163 ? 26.012 -8.720 -39.782 1.00 78.25 163 PRO A O 1
ATOM 1268 N N . ARG A 1 164 ? 27.093 -6.810 -39.231 1.00 78.62 164 ARG A N 1
ATOM 1269 C CA . ARG A 1 164 ? 26.822 -6.123 -40.494 1.00 78.62 164 ARG A CA 1
ATOM 1270 C C . ARG A 1 164 ? 27.347 -7.069 -41.551 1.00 78.62 164 ARG A C 1
ATOM 1272 O O . ARG A 1 164 ? 28.554 -7.313 -41.542 1.00 78.62 164 ARG A O 1
ATOM 1279 N N . GLN A 1 165 ? 26.455 -7.655 -42.357 1.00 73.62 165 GLN A N 1
ATOM 1280 C CA . GLN A 1 165 ? 26.858 -8.526 -43.452 1.00 73.62 165 GLN A CA 1
ATOM 1281 C C . GLN A 1 165 ? 27.975 -7.779 -44.153 1.00 73.62 165 GLN A C 1
ATOM 1283 O O . GLN A 1 165 ? 27.758 -6.660 -44.632 1.00 73.62 165 GLN A O 1
ATOM 1288 N N . ALA A 1 166 ? 29.192 -8.316 -44.046 1.00 70.25 166 ALA A N 1
ATOM 1289 C CA . ALA A 1 166 ? 30.343 -7.688 -44.647 1.00 70.25 166 ALA A CA 1
ATOM 1290 C C . ALA A 1 166 ? 29.950 -7.557 -46.108 1.00 70.25 166 ALA A C 1
ATOM 1292 O O . ALA A 1 166 ? 29.680 -8.572 -46.755 1.00 70.25 166 ALA A O 1
ATOM 1293 N N . LYS A 1 167 ? 29.790 -6.315 -46.588 1.00 78.75 167 LYS A N 1
ATOM 1294 C CA . LYS A 1 167 ? 29.556 -6.102 -48.011 1.00 78.75 167 LYS A CA 1
ATOM 1295 C C . LYS A 1 167 ? 30.659 -6.903 -48.695 1.00 78.75 167 LYS A C 1
ATOM 1297 O O . LYS A 1 167 ? 31.813 -6.724 -48.290 1.00 78.75 167 LYS A O 1
ATOM 1302 N N . PRO A 1 168 ? 30.328 -7.841 -49.599 1.00 80.25 168 PRO A N 1
ATOM 1303 C CA . PRO A 1 168 ? 31.354 -8.614 -50.272 1.00 80.25 168 PRO A CA 1
ATOM 1304 C C . PRO A 1 168 ? 32.338 -7.598 -50.841 1.00 80.25 168 PRO A C 1
ATOM 1306 O O . PRO A 1 168 ? 31.924 -6.697 -51.574 1.00 80.25 168 PRO A O 1
ATOM 1309 N N . TYR A 1 169 ? 33.590 -7.654 -50.375 1.00 80.81 169 TYR A N 1
ATOM 1310 C CA . TYR A 1 169 ? 34.607 -6.708 -50.807 1.00 80.81 169 TYR A CA 1
ATOM 1311 C C . TYR A 1 169 ? 34.623 -6.726 -52.329 1.00 80.81 169 TYR A C 1
ATOM 1313 O O . TYR A 1 169 ? 34.666 -7.800 -52.937 1.00 80.81 169 TYR A O 1
ATOM 1321 N N . SER A 1 170 ? 34.575 -5.547 -52.938 1.00 86.75 170 SER A N 1
ATOM 1322 C CA . SER A 1 170 ? 34.732 -5.470 -54.384 1.00 86.75 170 SER A CA 1
ATOM 1323 C C . SER A 1 170 ? 36.107 -6.034 -54.763 1.00 86.75 170 SER A C 1
ATOM 1325 O O . SER A 1 170 ? 37.070 -5.923 -53.996 1.00 86.75 170 SER A O 1
ATOM 1327 N N . GLU A 1 171 ? 36.225 -6.671 -55.932 1.00 85.81 171 GLU A N 1
ATOM 1328 C CA . GLU A 1 171 ? 37.505 -7.254 -56.366 1.00 85.81 171 GLU A CA 1
ATOM 1329 C C . GLU A 1 171 ? 38.657 -6.236 -56.329 1.00 85.81 171 GLU A C 1
ATOM 1331 O O . GLU A 1 171 ? 39.792 -6.592 -56.008 1.00 85.81 171 GLU A O 1
ATOM 1336 N N . SER A 1 172 ? 38.367 -4.958 -56.581 1.00 85.06 172 SER A N 1
ATOM 1337 C CA . SER A 1 172 ? 39.342 -3.869 -56.509 1.00 85.06 172 SER A CA 1
ATOM 1338 C C . SER A 1 172 ? 39.845 -3.609 -55.083 1.00 85.06 172 SER A C 1
ATOM 1340 O O . SER A 1 172 ? 41.041 -3.380 -54.885 1.00 85.06 172 SER A O 1
ATOM 1342 N N . GLU A 1 173 ? 38.983 -3.705 -54.070 1.00 86.75 173 GLU A N 1
ATOM 1343 C CA . GLU A 1 173 ? 39.370 -3.581 -52.661 1.00 86.75 173 GLU A CA 1
ATOM 1344 C C . GLU A 1 173 ? 40.169 -4.799 -52.183 1.00 86.75 173 GLU A C 1
ATOM 1346 O O . GLU A 1 173 ? 41.166 -4.638 -51.474 1.00 86.75 173 GLU A O 1
ATOM 1351 N N . LEU A 1 174 ? 39.802 -6.010 -52.624 1.00 86.38 174 LEU A N 1
ATOM 1352 C CA . LEU A 1 174 ? 40.596 -7.221 -52.375 1.00 86.38 174 LEU A CA 1
ATOM 1353 C C . LEU A 1 174 ? 41.980 -7.122 -53.028 1.00 86.38 174 LEU A C 1
ATOM 1355 O O . LEU A 1 174 ? 42.983 -7.490 -52.410 1.00 86.38 174 LEU A O 1
ATOM 1359 N N . ALA A 1 175 ? 42.061 -6.586 -54.248 1.00 83.31 175 ALA A N 1
ATOM 1360 C CA . ALA A 1 175 ? 43.324 -6.351 -54.938 1.00 83.31 175 ALA A CA 1
ATOM 1361 C C . ALA A 1 175 ? 44.195 -5.320 -54.198 1.00 83.31 175 ALA A C 1
ATOM 1363 O O . ALA A 1 175 ? 45.391 -5.552 -53.995 1.00 83.31 175 ALA A O 1
ATOM 1364 N N . ALA A 1 176 ? 43.605 -4.222 -53.717 1.00 83.75 176 ALA A N 1
ATOM 1365 C CA . ALA A 1 176 ? 44.309 -3.210 -52.930 1.00 83.75 176 ALA A CA 1
ATOM 1366 C C . ALA A 1 176 ? 44.805 -3.758 -51.578 1.00 83.75 176 ALA A C 1
ATOM 1368 O O . ALA A 1 176 ? 45.944 -3.494 -51.177 1.00 83.75 176 ALA A O 1
ATOM 1369 N N . ALA A 1 177 ? 43.988 -4.569 -50.897 1.00 82.69 177 ALA A N 1
ATOM 1370 C CA . ALA A 1 177 ? 44.355 -5.220 -49.642 1.00 82.69 177 ALA A CA 1
ATOM 1371 C C . ALA A 1 177 ? 45.504 -6.225 -49.831 1.00 82.69 177 ALA A C 1
ATOM 1373 O O . ALA A 1 177 ? 46.456 -6.229 -49.045 1.00 82.69 177 ALA A O 1
ATOM 1374 N N . ARG A 1 178 ? 45.476 -7.021 -50.912 1.00 84.44 178 ARG A N 1
ATOM 1375 C CA . ARG A 1 178 ? 46.595 -7.903 -51.288 1.00 84.44 178 ARG A CA 1
ATOM 1376 C C . ARG A 1 178 ? 47.869 -7.093 -51.518 1.00 84.44 178 ARG A C 1
ATOM 1378 O O . ARG A 1 178 ? 48.904 -7.438 -50.957 1.00 84.44 178 ARG A O 1
ATOM 1385 N N . ARG A 1 179 ? 47.793 -5.975 -52.249 1.00 77.31 179 ARG A N 1
ATOM 1386 C CA . ARG A 1 179 ? 48.949 -5.105 -52.534 1.00 77.31 179 ARG A CA 1
ATOM 1387 C C . ARG A 1 179 ? 49.594 -4.538 -51.263 1.00 77.31 179 ARG A C 1
ATOM 1389 O O . ARG A 1 179 ? 50.815 -4.555 -51.147 1.00 77.31 179 ARG A O 1
ATOM 1396 N N . LYS A 1 180 ? 48.792 -4.111 -50.279 1.00 76.94 180 LYS A N 1
ATOM 1397 C CA . LYS A 1 180 ? 49.299 -3.651 -48.970 1.00 76.94 180 LYS A CA 1
ATOM 1398 C C . LYS A 1 180 ? 49.939 -4.769 -48.144 1.00 76.94 180 LYS A C 1
ATOM 1400 O O . LYS A 1 180 ? 50.916 -4.505 -47.451 1.00 76.94 180 LYS A O 1
ATOM 1405 N N . LYS A 1 181 ? 49.421 -6.002 -48.215 1.00 77.56 181 LYS A N 1
ATOM 1406 C CA . LYS A 1 181 ? 50.009 -7.151 -47.505 1.00 77.56 181 LYS A CA 1
ATOM 1407 C C . LYS A 1 181 ? 51.400 -7.504 -48.045 1.00 77.56 181 LYS A C 1
ATOM 1409 O O . LYS A 1 181 ? 52.286 -7.803 -47.254 1.00 77.56 181 LYS A O 1
ATOM 1414 N N . TRP A 1 182 ? 51.608 -7.396 -49.358 1.00 67.38 182 TRP A N 1
ATOM 1415 C CA . TRP A 1 182 ? 52.924 -7.598 -49.978 1.00 67.38 182 TRP A CA 1
ATOM 1416 C C . TRP A 1 182 ? 53.950 -6.524 -49.593 1.00 67.38 182 TRP A C 1
ATOM 1418 O O . TRP A 1 182 ? 55.121 -6.843 -49.449 1.00 67.38 182 TRP A O 1
ATOM 1428 N N . MET A 1 183 ? 53.527 -5.279 -49.344 1.00 62.41 183 MET A N 1
ATOM 1429 C CA . MET A 1 183 ? 54.436 -4.205 -48.905 1.00 62.41 183 MET A CA 1
ATOM 1430 C C . MET A 1 183 ? 54.870 -4.300 -47.434 1.00 62.41 183 MET A C 1
ATOM 1432 O O . MET A 1 183 ? 55.737 -3.544 -47.014 1.00 62.41 183 MET A O 1
ATOM 1436 N N . ARG A 1 184 ? 54.254 -5.180 -46.634 1.00 59.50 184 ARG A N 1
ATOM 1437 C CA . ARG A 1 184 ? 54.572 -5.366 -45.208 1.00 59.50 184 ARG A CA 1
ATOM 1438 C C . ARG A 1 184 ? 55.336 -6.651 -44.910 1.00 59.50 184 ARG A C 1
ATOM 1440 O O . ARG A 1 184 ? 55.520 -6.959 -43.736 1.00 59.50 184 ARG A O 1
ATOM 1447 N N . GLN A 1 185 ? 55.748 -7.410 -45.925 1.00 62.00 185 GLN A N 1
ATOM 1448 C CA . GLN A 1 185 ? 56.698 -8.482 -45.657 1.00 62.00 185 GLN A CA 1
ATOM 1449 C C . GLN A 1 185 ? 58.029 -7.835 -45.255 1.00 62.00 185 GLN A C 1
ATOM 1451 O O . GLN A 1 185 ? 58.542 -7.033 -46.039 1.00 62.00 185 GLN A O 1
ATOM 1456 N N . PRO A 1 186 ? 58.545 -8.113 -44.042 1.00 56.72 186 PRO A N 1
ATOM 1457 C CA . PRO A 1 186 ? 59.879 -7.681 -43.669 1.00 56.72 186 PRO A CA 1
ATOM 1458 C C . PRO A 1 186 ? 60.835 -8.257 -44.703 1.00 56.72 186 PRO A C 1
ATOM 1460 O O . PRO A 1 186 ? 60.743 -9.422 -45.100 1.00 56.72 186 PRO A O 1
ATOM 1463 N N . THR A 1 187 ? 61.679 -7.394 -45.237 1.00 60.56 187 THR A N 1
ATOM 1464 C CA . THR A 1 187 ? 62.651 -7.798 -46.236 1.00 60.56 187 THR A CA 1
ATOM 1465 C C . THR A 1 187 ? 63.628 -8.805 -45.612 1.00 60.56 187 THR A C 1
ATOM 1467 O O . THR A 1 187 ? 64.049 -8.578 -44.480 1.00 60.56 187 THR A O 1
ATOM 1470 N N . PRO A 1 188 ? 64.025 -9.891 -46.310 1.00 55.22 188 PRO A N 1
ATOM 1471 C CA . PRO A 1 188 ? 64.796 -11.007 -45.734 1.00 55.22 188 PRO A CA 1
ATOM 1472 C C . PRO A 1 188 ? 66.162 -10.672 -45.109 1.00 55.22 188 PRO A C 1
ATOM 1474 O O . PRO A 1 188 ? 66.814 -11.556 -44.575 1.00 55.22 188 PRO A O 1
ATOM 1477 N N . TRP A 1 189 ? 66.625 -9.426 -45.188 1.00 61.25 189 TRP A N 1
ATOM 1478 C CA . TRP A 1 189 ? 67.889 -8.969 -44.604 1.00 61.25 189 TRP A CA 1
ATOM 1479 C C . TRP A 1 189 ? 67.732 -8.305 -43.226 1.00 61.25 189 TRP A C 1
ATOM 1481 O O . TRP A 1 189 ? 68.699 -7.758 -42.707 1.00 61.25 189 TRP A O 1
ATOM 1491 N N . GLU A 1 190 ? 66.534 -8.318 -42.634 1.00 50.44 190 GLU A N 1
ATOM 1492 C CA . GLU A 1 190 ? 66.272 -7.720 -41.313 1.00 50.44 190 GLU A CA 1
ATOM 1493 C C . GLU A 1 190 ? 66.429 -8.723 -40.144 1.00 50.44 190 GLU A C 1
ATOM 1495 O O . GLU A 1 190 ? 66.340 -8.322 -38.986 1.00 50.44 190 GLU A O 1
ATOM 1500 N N . GLU A 1 191 ? 66.713 -10.007 -40.422 1.00 52.25 191 GLU A N 1
ATOM 1501 C CA . GLU A 1 191 ? 66.932 -11.050 -39.395 1.00 52.25 191 GLU A CA 1
ATOM 1502 C C . GLU A 1 191 ? 68.408 -11.270 -39.009 1.00 52.25 191 GLU A C 1
ATOM 1504 O O . GLU A 1 191 ? 68.680 -11.746 -37.906 1.00 52.25 191 GLU A O 1
ATOM 1509 N N . ASP A 1 192 ? 69.372 -10.833 -39.824 1.00 50.88 192 ASP A N 1
ATOM 1510 C CA . ASP A 1 192 ? 70.800 -11.023 -39.539 1.00 50.88 192 ASP A CA 1
ATOM 1511 C C . ASP A 1 192 ? 71.447 -9.752 -38.973 1.00 50.88 192 ASP A C 1
ATOM 1513 O O . ASP A 1 192 ? 72.126 -9.005 -39.669 1.00 50.88 192 ASP A O 1
ATOM 1517 N N . GLY A 1 193 ? 71.235 -9.546 -37.669 1.00 53.12 193 GLY A N 1
ATOM 1518 C CA . GLY A 1 193 ? 72.203 -8.973 -36.728 1.00 53.12 193 GLY A CA 1
ATOM 1519 C C . GLY A 1 193 ? 72.719 -7.546 -36.960 1.00 53.12 193 GLY A C 1
ATOM 1520 O O . GLY A 1 193 ? 73.395 -7.260 -37.931 1.00 53.12 193 GLY A O 1
ATOM 1521 N N . ILE A 1 194 ? 72.559 -6.685 -35.950 1.00 48.66 194 ILE A N 1
ATOM 1522 C CA . ILE A 1 194 ? 73.647 -5.899 -35.332 1.00 48.66 194 ILE A CA 1
ATOM 1523 C C . ILE A 1 194 ? 73.093 -5.366 -33.996 1.00 48.66 194 ILE A C 1
ATOM 1525 O O . ILE A 1 194 ? 72.526 -4.280 -33.897 1.00 48.66 194 ILE A O 1
ATOM 1529 N N . HIS A 1 195 ? 73.291 -6.134 -32.923 1.00 50.34 195 HIS A N 1
ATOM 1530 C CA . HIS A 1 195 ? 73.393 -5.562 -31.582 1.00 50.34 195 HIS A CA 1
ATOM 1531 C C . HIS A 1 195 ? 74.750 -4.847 -31.497 1.00 50.34 195 HIS A C 1
ATOM 1533 O O . HIS A 1 195 ? 75.744 -5.418 -31.056 1.00 50.34 195 HIS A O 1
ATOM 1539 N N . ARG A 1 196 ? 74.814 -3.595 -31.967 1.00 46.78 196 ARG A N 1
ATOM 1540 C CA . ARG A 1 196 ? 75.902 -2.682 -31.595 1.00 46.78 196 ARG A CA 1
ATOM 1541 C C . ARG A 1 196 ? 75.640 -2.240 -30.161 1.00 46.78 196 ARG A C 1
ATOM 1543 O O . ARG A 1 196 ? 74.692 -1.510 -29.890 1.00 46.78 196 ARG A O 1
ATOM 1550 N N . SER A 1 197 ? 76.474 -2.722 -29.255 1.00 50.25 197 SER A N 1
ATOM 1551 C CA . SER A 1 197 ? 76.632 -2.218 -27.897 1.00 50.25 197 SER A CA 1
ATOM 1552 C C . SER A 1 197 ? 76.862 -0.704 -27.931 1.00 50.25 197 SER A C 1
ATOM 1554 O O . SER A 1 197 ? 77.888 -0.223 -28.409 1.00 50.25 197 SER A O 1
ATOM 1556 N N . ILE A 1 198 ? 75.875 0.045 -27.444 1.00 52.22 198 ILE A N 1
ATOM 1557 C CA . ILE A 1 198 ? 75.959 1.490 -27.232 1.00 52.22 198 ILE A CA 1
ATOM 1558 C C . ILE A 1 198 ? 76.822 1.717 -25.974 1.00 52.22 198 ILE A C 1
ATOM 1560 O O . ILE A 1 198 ? 76.530 1.110 -24.939 1.00 52.22 198 ILE A O 1
ATOM 1564 N N . PRO A 1 199 ? 77.896 2.526 -26.035 1.00 54.44 199 PRO A N 1
ATOM 1565 C CA . PRO A 1 199 ? 78.708 2.855 -24.867 1.00 54.44 199 PRO A CA 1
ATOM 1566 C C . PRO A 1 199 ? 77.910 3.684 -23.842 1.00 54.44 199 PRO A C 1
ATOM 1568 O O . PRO A 1 199 ? 76.989 4.414 -24.215 1.00 54.44 199 PRO A O 1
ATOM 1571 N N . PRO A 1 200 ? 78.238 3.586 -22.543 1.00 47.75 200 PRO A N 1
ATOM 1572 C CA . PRO A 1 200 ? 77.480 4.243 -21.493 1.00 47.75 200 PRO A CA 1
ATOM 1573 C C . PRO A 1 200 ? 77.842 5.727 -21.436 1.00 47.75 200 PRO A C 1
ATOM 1575 O O . PRO A 1 200 ? 78.980 6.080 -21.140 1.00 47.75 200 PRO A O 1
ATOM 1578 N N . GLY A 1 201 ? 76.855 6.588 -21.668 1.00 52.97 201 GLY A N 1
ATOM 1579 C CA . GLY A 1 201 ? 76.968 8.012 -21.368 1.00 52.97 201 GLY A CA 1
ATOM 1580 C C . GLY A 1 201 ? 76.501 8.907 -22.498 1.00 52.97 201 GLY A C 1
ATOM 1581 O O . GLY A 1 201 ? 77.321 9.525 -23.152 1.00 52.97 201 GLY A O 1
ATOM 1582 N N . GLU A 1 202 ? 75.188 9.002 -22.686 1.00 41.91 202 GLU A N 1
ATOM 1583 C CA . GLU A 1 202 ? 74.522 10.224 -23.141 1.00 41.91 202 GLU A CA 1
ATOM 1584 C C . GLU A 1 202 ? 73.013 10.008 -23.016 1.00 41.91 202 GLU A C 1
ATOM 1586 O O . GLU A 1 202 ? 72.444 9.080 -23.586 1.00 41.91 202 GLU A O 1
ATOM 1591 N N . GLN A 1 203 ? 72.373 10.831 -22.189 1.00 54.75 203 GLN A N 1
ATOM 1592 C CA . GLN A 1 203 ? 70.923 10.923 -22.094 1.00 54.75 203 GLN A CA 1
ATOM 1593 C C . GLN A 1 203 ? 70.417 11.814 -23.233 1.00 54.75 203 GLN A C 1
ATOM 1595 O O . GLN A 1 203 ? 70.772 12.993 -23.266 1.00 54.75 203 GLN A O 1
ATOM 1600 N N . PRO A 1 204 ? 69.493 11.340 -24.080 1.00 45.38 204 PRO A N 1
ATOM 1601 C CA . PRO A 1 204 ? 68.512 12.201 -24.694 1.00 45.38 204 PRO A CA 1
ATOM 1602 C C . PRO A 1 204 ? 67.192 12.025 -23.952 1.00 45.38 204 PRO A C 1
ATOM 1604 O O . PRO A 1 204 ? 66.514 11.000 -24.012 1.00 45.38 204 PRO A O 1
ATOM 1607 N N . SER A 1 205 ? 66.834 13.082 -23.240 1.00 52.69 205 SER A N 1
ATOM 1608 C CA . SER A 1 205 ? 65.465 13.390 -22.876 1.00 52.69 205 SER A CA 1
ATOM 1609 C C . SER A 1 205 ? 64.530 13.255 -24.083 1.00 52.69 205 SER A C 1
ATOM 1611 O O . SER A 1 205 ? 64.910 13.600 -25.204 1.00 52.69 205 SER A O 1
ATOM 1613 N N . ARG A 1 206 ? 63.260 12.954 -23.771 1.00 46.50 206 ARG A N 1
ATOM 1614 C CA . ARG A 1 206 ? 62.039 13.407 -24.472 1.00 46.50 206 ARG A CA 1
ATOM 1615 C C . ARG A 1 206 ? 61.288 12.335 -25.279 1.00 46.50 206 ARG A C 1
ATOM 1617 O O . ARG A 1 206 ? 61.544 12.107 -26.451 1.00 46.50 206 ARG A O 1
ATOM 1624 N N . GLY A 1 207 ? 60.237 11.824 -24.630 1.00 49.47 207 GLY A N 1
ATOM 1625 C CA . GLY A 1 207 ? 58.959 11.488 -25.264 1.00 49.47 207 GLY A CA 1
ATOM 1626 C C . GLY A 1 207 ? 58.830 10.069 -25.801 1.00 49.47 207 GLY A C 1
ATOM 1627 O O . GLY A 1 207 ? 58.860 9.874 -27.009 1.00 49.47 207 GLY A O 1
ATOM 1628 N N . MET A 1 208 ? 58.603 9.089 -24.923 1.00 38.84 208 MET A N 1
ATOM 1629 C CA . MET A 1 208 ? 58.149 7.764 -25.346 1.00 38.84 208 MET A CA 1
ATOM 1630 C C . MET A 1 208 ? 56.961 7.333 -24.489 1.00 38.84 208 MET A C 1
ATOM 1632 O O . MET A 1 208 ? 57.100 6.972 -23.323 1.00 38.84 208 MET A O 1
ATOM 1636 N N . GLU A 1 209 ? 55.777 7.457 -25.087 1.00 43.88 209 GLU A N 1
ATOM 1637 C CA . GLU A 1 209 ? 54.502 6.992 -24.556 1.00 43.88 209 GLU A CA 1
ATOM 1638 C C . GLU A 1 209 ? 54.541 5.471 -24.386 1.00 43.88 209 GLU A C 1
ATOM 1640 O O . GLU A 1 209 ? 54.752 4.702 -25.329 1.00 43.88 209 GLU A O 1
ATOM 1645 N N . THR A 1 210 ? 54.338 5.033 -23.152 1.00 45.84 210 THR A N 1
ATOM 1646 C CA . THR A 1 210 ? 54.231 3.634 -22.768 1.00 45.84 210 THR A CA 1
ATOM 1647 C C . THR A 1 210 ? 52.932 3.047 -23.320 1.00 45.84 210 THR A C 1
ATOM 1649 O O . THR A 1 210 ? 51.840 3.257 -22.799 1.00 45.84 210 THR A O 1
ATOM 1652 N N . SER A 1 211 ? 53.045 2.266 -24.394 1.00 50.62 211 SER A N 1
ATOM 1653 C CA . SER A 1 211 ? 51.963 1.396 -24.862 1.00 50.62 211 SER A CA 1
ATOM 1654 C C . SER A 1 21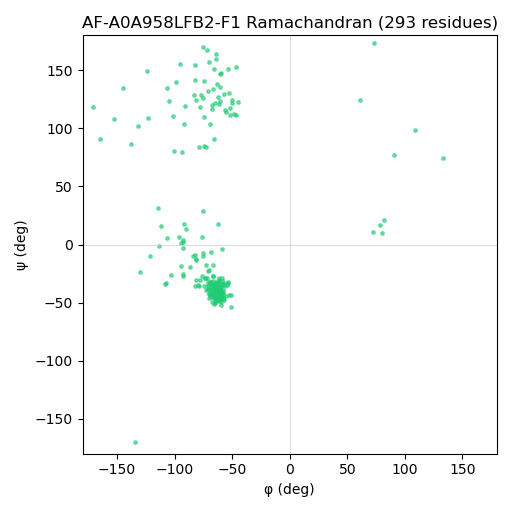1 ? 51.836 0.188 -23.930 1.00 50.62 211 SER A C 1
ATOM 1656 O O . SER A 1 211 ? 52.420 -0.865 -24.170 1.00 50.62 211 SER A O 1
ATOM 1658 N N . GLY A 1 212 ? 51.086 0.366 -22.841 1.00 39.06 212 GLY A N 1
ATOM 1659 C CA . GLY A 1 212 ? 50.601 -0.726 -21.997 1.00 39.06 212 GLY A CA 1
ATOM 1660 C C . GLY A 1 212 ? 49.495 -1.552 -22.681 1.00 39.06 212 GLY A C 1
ATOM 1661 O O . GLY A 1 212 ? 48.948 -1.130 -23.707 1.00 39.06 212 GLY A O 1
ATOM 1662 N N . PRO A 1 213 ? 49.144 -2.732 -22.135 1.00 40.09 213 PRO A N 1
ATOM 1663 C CA . PRO A 1 213 ? 48.135 -3.614 -22.712 1.00 40.09 213 PRO A CA 1
ATOM 1664 C C . PRO A 1 213 ? 46.792 -2.883 -22.774 1.00 40.09 213 PRO A C 1
ATOM 1666 O O . PRO A 1 213 ? 46.292 -2.403 -21.757 1.00 40.09 213 PRO A O 1
ATOM 1669 N N . ARG A 1 214 ? 46.201 -2.789 -23.971 1.00 42.81 214 ARG A N 1
ATOM 1670 C CA . ARG A 1 214 ? 44.854 -2.236 -24.160 1.00 42.81 214 ARG A CA 1
ATOM 1671 C C . ARG A 1 214 ? 43.832 -3.152 -23.491 1.00 42.81 214 ARG A C 1
ATOM 1673 O O . ARG A 1 214 ? 43.292 -4.052 -24.130 1.00 42.81 214 ARG A O 1
ATOM 1680 N N . TYR A 1 215 ? 43.533 -2.888 -22.226 1.00 41.00 215 TYR A N 1
ATOM 1681 C CA . TYR A 1 215 ? 42.246 -3.260 -21.661 1.00 41.00 215 TYR A CA 1
ATOM 1682 C C . TYR A 1 215 ? 41.170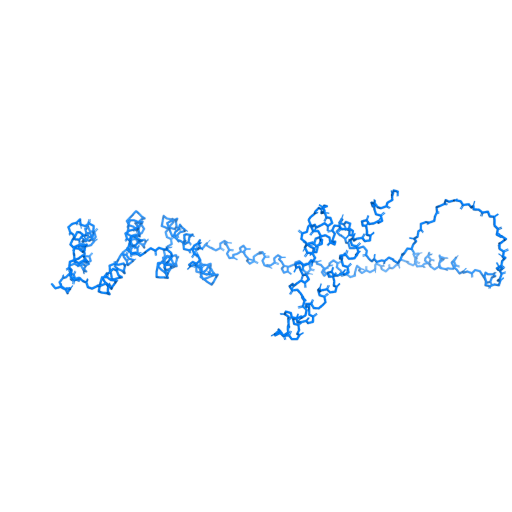 -2.488 -22.428 1.00 41.00 215 TYR A C 1
ATOM 1684 O O . TYR A 1 215 ? 41.279 -1.277 -22.632 1.00 41.00 215 TYR A O 1
ATOM 1692 N N . MET A 1 216 ? 40.181 -3.220 -22.936 1.00 40.84 216 MET A N 1
ATOM 1693 C CA . MET A 1 216 ? 39.028 -2.684 -23.653 1.00 40.84 216 MET A CA 1
ATOM 1694 C C . MET A 1 216 ? 38.458 -1.460 -22.923 1.00 40.84 216 MET A C 1
ATOM 1696 O O . MET A 1 216 ? 38.067 -1.559 -21.764 1.00 40.84 216 MET A O 1
ATOM 1700 N N . GLN A 1 217 ? 38.391 -0.314 -23.605 1.00 45.62 217 GLN A N 1
ATOM 1701 C CA . GLN A 1 217 ? 37.609 0.833 -23.147 1.00 45.62 217 GLN A CA 1
ATOM 1702 C C . GLN A 1 217 ? 36.117 0.457 -23.140 1.00 45.62 217 GLN A C 1
ATOM 1704 O O . GLN A 1 217 ? 35.588 0.129 -24.207 1.00 45.62 217 GLN A O 1
ATOM 1709 N N . PRO A 1 218 ? 35.408 0.531 -22.000 1.00 44.91 218 PRO A N 1
ATOM 1710 C CA . PRO A 1 218 ? 33.956 0.500 -21.994 1.00 44.91 218 PRO A CA 1
ATOM 1711 C C . PRO A 1 218 ? 33.401 1.898 -22.289 1.00 44.91 218 PRO A C 1
ATOM 1713 O O . PRO A 1 218 ? 33.926 2.921 -21.857 1.00 44.91 218 PRO A O 1
ATOM 1716 N N . SER A 1 219 ? 32.318 1.921 -23.054 1.00 48.03 219 SER A N 1
ATOM 1717 C CA . SER A 1 219 ? 31.689 3.072 -23.705 1.00 48.03 219 SER A CA 1
ATOM 1718 C C . SER A 1 219 ? 30.886 4.008 -22.786 1.00 48.03 219 SER A C 1
ATOM 1720 O O . SER A 1 219 ? 29.928 4.629 -23.242 1.00 48.03 219 SER A O 1
ATOM 1722 N N . SER A 1 220 ? 31.238 4.124 -21.506 1.00 53.12 220 SER A N 1
ATOM 1723 C CA . SER A 1 220 ? 30.720 5.177 -20.625 1.00 53.12 220 SER A CA 1
ATOM 1724 C C . SER A 1 220 ? 31.829 6.204 -20.448 1.00 53.12 220 SER A C 1
ATOM 1726 O O . SER A 1 220 ? 32.906 5.822 -20.007 1.00 53.12 220 SER A O 1
ATOM 1728 N N . GLY A 1 221 ? 31.600 7.480 -20.761 1.00 59.84 221 GLY A N 1
ATOM 1729 C CA . GLY A 1 221 ? 32.595 8.563 -20.639 1.00 59.84 221 GLY A CA 1
ATOM 1730 C C . GLY A 1 221 ? 33.112 8.854 -19.217 1.00 59.84 221 GLY A C 1
ATOM 1731 O O . GLY A 1 221 ? 33.655 9.926 -18.987 1.00 59.84 221 GLY A O 1
ATOM 1732 N N . LEU A 1 222 ? 32.930 7.926 -18.277 1.00 71.56 222 LEU A N 1
ATOM 1733 C CA . LEU A 1 222 ? 33.479 7.936 -16.928 1.00 71.56 222 LEU A CA 1
ATOM 1734 C C . LEU A 1 222 ? 34.909 7.388 -16.956 1.00 71.56 222 LEU A C 1
ATOM 1736 O O . LEU A 1 222 ? 35.168 6.296 -17.481 1.00 71.56 222 LEU A O 1
ATOM 1740 N N . ASP A 1 223 ? 35.839 8.135 -16.366 1.00 85.12 223 ASP A N 1
ATOM 1741 C CA . ASP A 1 223 ? 37.213 7.679 -16.215 1.00 85.12 223 ASP A CA 1
ATOM 1742 C C . ASP A 1 223 ? 37.287 6.437 -15.297 1.00 85.12 223 ASP A C 1
ATOM 1744 O O . ASP A 1 223 ? 36.323 6.031 -14.642 1.00 85.12 223 ASP A O 1
ATOM 1748 N N . GLU A 1 224 ? 38.420 5.730 -15.329 1.00 87.69 224 GLU A N 1
ATOM 1749 C CA . GLU A 1 224 ? 38.623 4.522 -14.511 1.00 87.69 224 GLU A CA 1
ATOM 1750 C C . GLU A 1 224 ? 38.411 4.808 -13.016 1.00 87.69 224 GLU A C 1
ATOM 1752 O O . GLU A 1 224 ? 37.834 3.993 -12.304 1.00 87.69 224 GLU A O 1
ATOM 1757 N N . TYR A 1 225 ? 38.809 5.996 -12.566 1.00 89.69 225 TYR A N 1
ATOM 1758 C CA . TYR A 1 225 ? 38.708 6.433 -11.182 1.00 89.69 225 TYR A CA 1
ATOM 1759 C C . TYR A 1 225 ? 37.253 6.587 -10.712 1.00 89.69 225 TYR A C 1
ATOM 1761 O O . TYR A 1 225 ? 36.881 5.976 -9.710 1.00 89.69 225 TYR A O 1
ATOM 1769 N N . SER A 1 226 ? 36.406 7.307 -11.457 1.00 89.75 226 SER A N 1
ATOM 1770 C CA . SER A 1 226 ? 34.985 7.462 -11.123 1.00 89.75 226 SER A CA 1
ATOM 1771 C C . SER A 1 226 ? 34.243 6.127 -11.117 1.00 89.75 226 SER A C 1
ATOM 1773 O O . SER A 1 226 ? 33.401 5.892 -10.256 1.00 89.75 226 SER A O 1
ATOM 1775 N N . ARG A 1 227 ? 34.578 5.201 -12.026 1.00 90.19 227 ARG A N 1
ATOM 1776 C CA . ARG A 1 227 ? 33.963 3.860 -12.035 1.00 90.19 227 ARG A CA 1
ATOM 1777 C C . ARG A 1 227 ? 34.287 3.055 -10.779 1.00 90.19 227 ARG A C 1
ATOM 1779 O O . ARG A 1 227 ? 33.418 2.354 -10.270 1.00 90.19 227 ARG A O 1
ATOM 1786 N N . LEU A 1 228 ? 35.517 3.157 -10.283 1.00 92.88 228 LEU A N 1
ATOM 1787 C CA . LEU A 1 228 ? 35.919 2.479 -9.053 1.00 92.88 228 LEU A CA 1
ATOM 1788 C C . LEU A 1 228 ? 35.276 3.119 -7.819 1.00 92.88 228 LEU A C 1
ATOM 1790 O O . LEU A 1 228 ? 34.902 2.397 -6.904 1.00 92.88 228 LEU A O 1
ATOM 1794 N N . LEU A 1 229 ? 35.093 4.442 -7.801 1.00 92.25 229 LEU A N 1
ATOM 1795 C CA . LEU A 1 229 ? 34.397 5.141 -6.714 1.00 92.25 229 LEU A CA 1
ATOM 1796 C C . LEU A 1 229 ? 32.910 4.779 -6.628 1.00 92.25 229 LEU A C 1
ATOM 1798 O O . LEU A 1 229 ? 32.399 4.573 -5.526 1.00 92.25 229 LEU A O 1
ATOM 1802 N N . LEU A 1 230 ? 32.247 4.589 -7.770 1.00 92.25 230 LEU A N 1
ATOM 1803 C CA . LEU A 1 230 ? 30.857 4.129 -7.815 1.00 92.25 230 LEU A CA 1
ATOM 1804 C C . LEU A 1 230 ? 30.669 2.743 -7.183 1.00 92.25 230 LEU A C 1
ATOM 1806 O O . LEU A 1 230 ? 29.608 2.483 -6.621 1.00 92.25 230 LEU A O 1
ATOM 1810 N N . LEU A 1 231 ? 31.689 1.873 -7.205 1.00 91.25 231 LEU A N 1
ATOM 1811 C CA . LEU A 1 231 ? 31.639 0.579 -6.508 1.00 91.25 231 LEU A CA 1
ATOM 1812 C C . LEU A 1 231 ? 31.464 0.751 -4.990 1.00 91.25 231 LEU A C 1
ATOM 1814 O O . LEU A 1 231 ? 30.834 -0.080 -4.344 1.00 91.25 231 LEU A O 1
ATOM 1818 N N . PHE A 1 232 ? 31.985 1.849 -4.441 1.00 90.62 232 PHE A N 1
ATOM 1819 C CA . PHE A 1 232 ? 31.835 2.235 -3.038 1.00 90.62 232 PHE A CA 1
ATOM 1820 C C . PHE A 1 232 ? 30.637 3.172 -2.798 1.00 90.62 232 PHE A C 1
ATOM 1822 O O . PHE A 1 232 ? 30.430 3.613 -1.670 1.00 90.62 232 PHE A O 1
ATOM 1829 N N . GLY A 1 233 ? 29.839 3.469 -3.832 1.00 91.88 233 GLY A N 1
ATOM 1830 C CA . GLY A 1 233 ? 28.662 4.337 -3.743 1.00 91.88 233 GLY A CA 1
ATOM 1831 C C . GLY A 1 233 ? 28.964 5.836 -3.797 1.00 91.88 233 GLY A C 1
ATOM 1832 O O . GLY A 1 233 ? 28.141 6.630 -3.349 1.00 91.88 233 GLY A O 1
ATOM 1833 N N . PHE A 1 234 ? 30.122 6.234 -4.325 1.00 92.44 234 PHE A N 1
ATOM 1834 C CA . PHE A 1 234 ? 30.505 7.641 -4.436 1.00 92.44 234 PHE A CA 1
ATOM 1835 C C . PHE A 1 234 ? 30.416 8.146 -5.879 1.00 92.44 234 PHE A C 1
ATOM 1837 O O . PHE A 1 234 ? 30.885 7.482 -6.803 1.00 92.44 234 PHE A O 1
ATOM 1844 N N . GLU A 1 235 ? 29.837 9.334 -6.063 1.00 83.19 235 GLU A N 1
ATOM 1845 C CA . GLU A 1 235 ? 29.667 9.972 -7.379 1.00 83.19 235 GLU A CA 1
ATOM 1846 C C . GLU A 1 235 ? 30.825 10.924 -7.742 1.00 83.19 235 GLU A C 1
ATOM 1848 O O . GLU A 1 235 ? 31.115 11.113 -8.923 1.00 83.19 235 GLU A O 1
ATOM 1853 N N . GLU A 1 236 ? 31.525 11.478 -6.745 1.00 82.38 236 GLU A N 1
ATOM 1854 C CA . GLU A 1 236 ? 32.570 12.505 -6.904 1.00 82.38 236 GLU A CA 1
ATOM 1855 C C . GLU A 1 236 ? 33.832 12.195 -6.072 1.00 82.38 236 GLU A C 1
ATOM 1857 O O . GLU A 1 236 ? 33.998 11.087 -5.567 1.00 82.38 236 GLU A O 1
ATOM 1862 N N . GLU A 1 237 ? 34.766 13.148 -5.960 1.00 83.81 237 GLU A N 1
ATOM 1863 C CA . GLU A 1 237 ? 35.979 13.011 -5.147 1.00 83.81 237 GLU A CA 1
ATOM 1864 C C . GLU A 1 237 ? 35.654 12.792 -3.657 1.00 83.81 237 GLU A C 1
ATOM 1866 O O . GLU A 1 237 ? 34.815 13.467 -3.073 1.00 83.81 237 GLU A O 1
ATOM 1871 N N . VAL A 1 238 ? 36.352 11.843 -3.028 1.00 91.44 238 VAL A N 1
ATOM 1872 C CA . VAL A 1 238 ? 36.115 11.392 -1.641 1.00 91.44 238 VAL A CA 1
ATOM 1873 C C . VAL A 1 238 ? 37.402 11.536 -0.839 1.00 91.44 238 VAL A C 1
ATOM 1875 O O . VAL A 1 238 ? 38.484 11.352 -1.390 1.00 91.44 238 VAL A O 1
ATOM 1878 N N . SER A 1 239 ? 37.363 11.798 0.462 1.00 91.06 239 SER A N 1
ATOM 1879 C CA . SER A 1 239 ? 38.602 11.798 1.256 1.00 91.06 239 SER A CA 1
ATOM 1880 C C . SER A 1 239 ? 39.193 10.383 1.431 1.00 91.06 239 SER A C 1
ATOM 1882 O O . SER A 1 239 ? 38.498 9.374 1.314 1.00 91.06 239 SER A O 1
ATOM 1884 N N . ASP A 1 240 ? 40.497 10.263 1.709 1.00 90.19 240 ASP A N 1
ATOM 1885 C CA . ASP A 1 240 ? 41.125 8.954 1.993 1.00 90.19 240 ASP A CA 1
ATOM 1886 C C . ASP A 1 240 ? 40.471 8.250 3.195 1.00 90.19 240 ASP A C 1
ATOM 1888 O O . ASP A 1 240 ? 40.353 7.025 3.220 1.00 90.19 240 ASP A O 1
ATOM 1892 N N . GLU A 1 241 ? 40.034 9.020 4.192 1.00 90.12 241 GLU A N 1
ATOM 1893 C CA . GLU A 1 241 ? 39.421 8.486 5.407 1.00 90.12 241 GLU A CA 1
ATOM 1894 C C . GLU A 1 241 ? 38.003 7.957 5.159 1.00 90.12 241 GLU A C 1
ATOM 1896 O O . GLU A 1 241 ? 37.649 6.888 5.659 1.00 90.12 241 GLU A O 1
ATOM 1901 N N . GLU A 1 242 ? 37.211 8.635 4.327 1.00 92.75 242 GLU A N 1
ATOM 1902 C CA . GLU A 1 242 ? 35.889 8.152 3.908 1.00 92.75 242 GLU A CA 1
ATOM 1903 C C . GLU A 1 242 ? 35.989 6.891 3.050 1.00 92.75 242 GLU A C 1
ATOM 1905 O O . GLU A 1 242 ? 35.257 5.929 3.291 1.00 92.75 242 GLU A O 1
ATOM 1910 N N . LEU A 1 243 ? 36.944 6.846 2.115 1.00 93.31 243 LEU A N 1
ATOM 1911 C CA . LEU A 1 243 ? 37.188 5.664 1.290 1.00 93.31 243 LEU A CA 1
ATOM 1912 C C . LEU A 1 243 ? 37.596 4.458 2.151 1.00 93.31 243 LEU A C 1
ATOM 1914 O O . LEU A 1 243 ? 37.037 3.369 2.006 1.00 93.31 243 LEU A O 1
ATOM 1918 N N . LYS A 1 244 ? 38.529 4.652 3.094 1.00 94.00 244 LYS A N 1
ATOM 1919 C CA . LYS A 1 244 ? 38.933 3.604 4.046 1.00 94.00 244 LYS A CA 1
ATOM 1920 C C . LYS A 1 244 ? 37.763 3.144 4.910 1.00 94.00 244 LYS A C 1
ATOM 1922 O O . LYS A 1 244 ? 37.659 1.953 5.201 1.00 94.00 244 LYS A O 1
ATOM 1927 N N . ARG A 1 245 ? 36.901 4.066 5.351 1.00 95.69 245 ARG A N 1
ATOM 1928 C CA . ARG A 1 245 ? 35.722 3.741 6.162 1.00 95.69 245 ARG A CA 1
ATOM 1929 C C . ARG A 1 245 ? 34.723 2.900 5.369 1.00 95.69 245 ARG A C 1
ATOM 1931 O O . ARG A 1 245 ? 34.330 1.846 5.859 1.00 95.69 245 ARG A O 1
ATOM 1938 N N . ALA A 1 246 ? 34.377 3.316 4.152 1.00 94.56 246 ALA A N 1
ATOM 1939 C CA . ALA A 1 246 ? 33.474 2.573 3.274 1.00 94.56 246 ALA A CA 1
ATOM 1940 C C . ALA A 1 246 ? 34.017 1.172 2.953 1.00 94.56 246 ALA A C 1
ATOM 1942 O O . ALA A 1 246 ? 33.293 0.185 3.073 1.00 94.56 246 ALA A O 1
ATOM 1943 N N . TYR A 1 247 ? 35.318 1.068 2.653 1.00 95.31 247 TYR A N 1
ATOM 1944 C CA . TYR A 1 247 ? 35.980 -0.220 2.450 1.00 95.31 247 TYR A CA 1
ATOM 1945 C C . TYR A 1 247 ? 35.851 -1.137 3.672 1.00 95.31 247 TYR A C 1
ATOM 1947 O O . TYR A 1 247 ? 35.515 -2.307 3.518 1.00 95.31 247 TYR A O 1
ATOM 1955 N N . ARG A 1 248 ? 36.082 -0.624 4.889 1.00 94.25 248 ARG A N 1
ATOM 1956 C CA . ARG A 1 248 ? 35.976 -1.423 6.123 1.00 94.25 248 ARG A CA 1
ATOM 1957 C C . ARG A 1 248 ? 34.560 -1.932 6.372 1.00 94.25 248 ARG A C 1
ATOM 1959 O O . ARG A 1 248 ? 34.421 -3.085 6.766 1.00 94.25 248 ARG A O 1
ATOM 1966 N N . GLU A 1 249 ? 33.541 -1.107 6.147 1.00 93.94 249 GLU A N 1
ATOM 1967 C CA . GLU A 1 249 ? 32.142 -1.523 6.312 1.00 93.94 249 GLU A CA 1
ATOM 1968 C C . GLU A 1 249 ? 31.771 -2.616 5.298 1.00 93.94 249 GLU A C 1
ATOM 1970 O O . GLU A 1 249 ? 31.343 -3.698 5.693 1.00 93.94 249 GLU A O 1
ATOM 1975 N N . MET A 1 250 ? 32.056 -2.411 4.008 1.00 92.75 250 MET A N 1
ATOM 1976 C CA . MET A 1 250 ? 31.767 -3.413 2.971 1.00 92.75 250 MET A CA 1
ATOM 1977 C C . MET A 1 250 ? 32.563 -4.713 3.169 1.00 92.75 250 MET A C 1
ATOM 1979 O O . MET A 1 250 ? 32.029 -5.808 3.001 1.00 92.75 250 MET A O 1
ATOM 1983 N N . ALA A 1 251 ? 33.830 -4.613 3.582 1.00 91.81 251 ALA A N 1
ATOM 1984 C CA . ALA A 1 251 ? 34.668 -5.767 3.897 1.00 91.81 251 ALA A CA 1
ATOM 1985 C C . ALA A 1 251 ? 34.130 -6.566 5.091 1.00 91.81 251 ALA A C 1
ATOM 1987 O O . ALA A 1 251 ? 34.244 -7.788 5.107 1.00 91.81 251 ALA A O 1
ATOM 1988 N N . LYS A 1 252 ? 33.538 -5.894 6.085 1.00 92.56 252 LYS A N 1
ATOM 1989 C CA . LYS A 1 252 ? 32.940 -6.531 7.263 1.00 92.56 252 LYS A CA 1
ATOM 1990 C C . LYS A 1 252 ? 31.679 -7.315 6.903 1.00 92.56 252 LYS A C 1
ATOM 1992 O O . LYS A 1 252 ? 31.407 -8.333 7.533 1.00 92.56 252 LYS A O 1
ATOM 1997 N N . ASP A 1 253 ? 30.907 -6.861 5.925 1.00 88.31 253 ASP A N 1
ATOM 1998 C CA . ASP A 1 253 ? 29.686 -7.549 5.493 1.00 88.31 253 ASP A CA 1
ATOM 1999 C C . ASP A 1 253 ? 29.976 -8.716 4.543 1.00 88.31 253 ASP A C 1
ATOM 2001 O O . ASP A 1 253 ? 29.283 -9.728 4.582 1.00 88.31 253 ASP A O 1
ATOM 2005 N N . LEU A 1 254 ? 31.050 -8.618 3.757 1.00 87.81 254 LEU A N 1
ATOM 2006 C CA . LEU A 1 254 ? 31.496 -9.665 2.832 1.00 87.81 254 LEU A CA 1
ATOM 2007 C C . LEU A 1 254 ? 32.532 -10.636 3.433 1.00 87.81 254 LEU A C 1
ATOM 2009 O O . LEU A 1 254 ? 33.016 -11.522 2.730 1.00 87.81 254 LEU A O 1
ATOM 2013 N N . HIS A 1 255 ? 32.904 -10.483 4.709 1.00 83.69 255 HIS A N 1
ATOM 2014 C CA . HIS A 1 255 ? 33.942 -11.311 5.326 1.00 83.69 255 HIS A CA 1
ATOM 2015 C C . HIS A 1 255 ? 33.494 -12.781 5.444 1.00 83.69 255 HIS A C 1
ATOM 2017 O O . HIS A 1 255 ? 32.400 -13.035 5.957 1.00 83.69 255 HIS A O 1
ATOM 2023 N N . PRO A 1 256 ? 34.342 -13.764 5.077 1.00 77.50 256 PRO A N 1
ATOM 2024 C CA . PRO A 1 256 ? 33.973 -15.181 5.080 1.00 77.50 256 PRO A CA 1
ATOM 2025 C C . PRO A 1 256 ? 33.491 -15.697 6.446 1.00 77.50 256 PRO A C 1
ATOM 2027 O O . PRO A 1 256 ? 32.568 -16.505 6.479 1.00 77.50 256 PRO A O 1
ATOM 2030 N N . ASP A 1 257 ? 34.023 -15.183 7.566 1.00 83.38 257 ASP A N 1
ATOM 2031 C CA . ASP A 1 257 ? 33.551 -15.556 8.920 1.00 83.38 257 ASP A CA 1
ATOM 2032 C C . ASP A 1 257 ? 32.063 -15.270 9.156 1.00 83.38 257 ASP A C 1
ATOM 2034 O O . ASP A 1 257 ? 31.414 -15.978 9.918 1.00 83.38 257 ASP A O 1
ATOM 2038 N N . ARG A 1 258 ? 31.500 -14.235 8.520 1.00 81.75 258 ARG A N 1
ATOM 2039 C CA . ARG A 1 258 ? 30.073 -13.897 8.650 1.00 81.75 258 ARG A CA 1
ATOM 2040 C C . ARG A 1 258 ? 29.181 -14.700 7.709 1.00 81.75 258 ARG A C 1
ATOM 2042 O O . ARG A 1 258 ? 27.964 -14.656 7.851 1.00 81.75 258 ARG A O 1
ATOM 2049 N N . LEU A 1 259 ? 29.782 -15.435 6.777 1.00 81.62 259 LEU A N 1
ATOM 2050 C CA . LEU A 1 259 ? 29.107 -16.197 5.728 1.00 81.62 259 LEU A CA 1
ATOM 2051 C C . LEU A 1 259 ? 29.266 -17.716 5.922 1.00 81.62 259 LEU A C 1
ATOM 2053 O O . LEU A 1 259 ? 29.035 -18.499 4.996 1.00 81.62 259 LEU A O 1
ATOM 2057 N N . ALA A 1 260 ? 29.677 -18.140 7.121 1.00 78.75 260 ALA A N 1
ATOM 2058 C CA . ALA A 1 260 ? 29.889 -19.543 7.465 1.00 78.75 260 ALA A CA 1
ATOM 2059 C C . ALA A 1 260 ? 28.591 -20.373 7.405 1.00 78.75 260 ALA A C 1
ATOM 2061 O O . ALA A 1 260 ? 28.630 -21.525 6.974 1.00 78.75 260 ALA A O 1
ATOM 2062 N N . ASP A 1 261 ? 27.451 -19.766 7.751 1.00 83.44 261 ASP A N 1
ATOM 2063 C CA . ASP A 1 261 ? 26.134 -20.424 7.809 1.00 83.44 261 ASP A CA 1
ATOM 2064 C C . ASP A 1 261 ? 25.306 -20.279 6.518 1.00 83.44 261 ASP A C 1
ATOM 2066 O O . ASP A 1 261 ? 24.171 -20.748 6.442 1.00 83.44 261 ASP A O 1
ATOM 2070 N N . ILE A 1 262 ? 25.859 -19.618 5.499 1.00 86.75 262 ILE A N 1
ATOM 2071 C CA . ILE A 1 262 ? 25.184 -19.330 4.229 1.00 86.75 262 ILE A CA 1
ATOM 2072 C C . ILE A 1 262 ? 25.527 -20.397 3.178 1.00 86.75 262 ILE A C 1
ATOM 2074 O O . ILE A 1 262 ? 26.571 -21.055 3.266 1.00 86.75 262 ILE A O 1
ATOM 2078 N N . ASP A 1 263 ? 24.635 -20.568 2.198 1.00 91.69 263 ASP A N 1
ATOM 2079 C CA . ASP A 1 263 ? 24.776 -21.510 1.090 1.00 91.69 263 ASP A CA 1
ATOM 2080 C C . ASP A 1 263 ? 26.100 -21.343 0.319 1.00 91.69 263 ASP A C 1
ATOM 2082 O O . ASP A 1 263 ? 26.693 -20.261 0.247 1.00 91.69 263 ASP A O 1
ATOM 2086 N N . ALA A 1 264 ? 26.588 -22.447 -0.252 1.00 86.62 264 ALA A N 1
ATOM 2087 C CA . ALA A 1 264 ? 27.890 -22.499 -0.910 1.00 86.62 264 ALA A CA 1
ATOM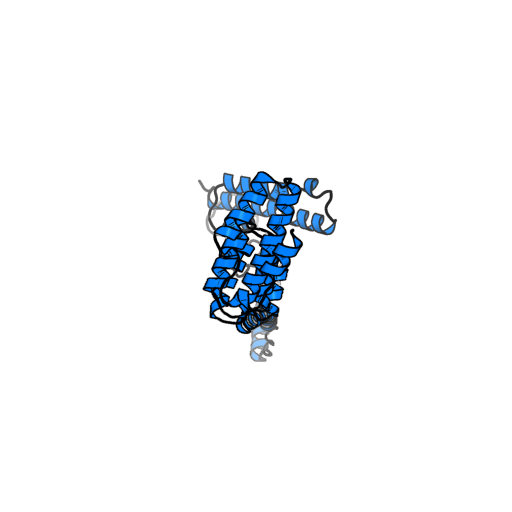 2088 C C . ALA A 1 264 ? 27.983 -21.546 -2.114 1.00 86.62 264 ALA A C 1
ATOM 2090 O O . ALA A 1 264 ? 29.039 -20.944 -2.327 1.00 86.62 264 ALA A O 1
ATOM 2091 N N . GLU A 1 265 ? 26.891 -21.372 -2.865 1.00 88.06 265 GLU A N 1
ATOM 2092 C CA . GLU A 1 265 ? 26.860 -20.480 -4.026 1.00 88.06 265 GLU A CA 1
ATOM 2093 C C . GLU A 1 265 ? 26.952 -19.006 -3.602 1.00 88.06 265 GLU A C 1
ATOM 2095 O O . GLU A 1 265 ? 27.743 -18.233 -4.148 1.00 88.06 265 GLU A O 1
ATOM 2100 N N . GLU A 1 266 ? 26.209 -18.617 -2.566 1.00 85.94 266 GLU A N 1
ATOM 2101 C CA . GLU A 1 266 ? 26.239 -17.259 -2.013 1.00 85.94 266 GLU A CA 1
ATOM 2102 C C . GLU A 1 266 ? 27.603 -16.924 -1.388 1.00 85.94 266 GLU A C 1
ATOM 2104 O O . GLU A 1 266 ? 28.108 -15.807 -1.542 1.00 85.94 266 GLU A O 1
ATOM 2109 N N . ARG A 1 267 ? 28.257 -17.906 -0.756 1.00 87.31 267 ARG A N 1
ATOM 2110 C CA . ARG A 1 267 ? 29.616 -17.759 -0.216 1.00 87.31 267 ARG A CA 1
ATOM 2111 C C . ARG A 1 267 ? 30.651 -17.521 -1.314 1.00 87.31 267 ARG A C 1
ATOM 2113 O O . ARG A 1 267 ? 31.525 -16.668 -1.155 1.00 87.31 267 ARG A O 1
ATOM 2120 N N . GLU A 1 268 ? 30.558 -18.245 -2.428 1.00 88.69 268 GLU A N 1
ATOM 2121 C CA . GLU A 1 268 ? 31.451 -18.050 -3.573 1.00 88.69 268 GLU A CA 1
ATOM 2122 C C . GLU A 1 268 ? 31.247 -16.668 -4.210 1.00 88.69 268 GLU A C 1
ATOM 2124 O O . GLU A 1 268 ? 32.217 -15.965 -4.508 1.00 88.69 268 GLU A O 1
ATOM 2129 N N . GLN A 1 269 ? 29.994 -16.233 -4.369 1.00 87.56 269 GLN A N 1
ATOM 2130 C CA . GLN A 1 269 ? 29.685 -14.899 -4.886 1.00 87.56 269 GLN A CA 1
ATOM 2131 C C . GLN A 1 269 ? 30.212 -13.789 -3.970 1.00 87.56 269 GLN A C 1
ATOM 2133 O O . GLN A 1 269 ? 30.766 -12.798 -4.454 1.00 87.56 269 GLN A O 1
ATOM 2138 N N . ALA A 1 270 ? 30.086 -13.947 -2.654 1.00 87.81 270 ALA A N 1
ATOM 2139 C CA . ALA A 1 270 ? 30.605 -12.981 -1.698 1.00 87.81 270 ALA A CA 1
ATOM 2140 C C . ALA A 1 270 ? 32.139 -12.923 -1.686 1.00 87.81 270 ALA A C 1
ATOM 2142 O O . ALA A 1 270 ? 32.695 -11.826 -1.646 1.00 87.81 270 ALA A O 1
ATOM 2143 N N . ALA A 1 271 ? 32.824 -14.066 -1.804 1.00 87.62 271 ALA A N 1
ATOM 2144 C CA . ALA A 1 271 ? 34.281 -14.112 -1.927 1.00 87.62 271 ALA A CA 1
ATOM 2145 C C . ALA A 1 271 ? 34.769 -13.374 -3.185 1.00 87.62 271 ALA A C 1
ATOM 2147 O O . ALA A 1 271 ? 35.673 -12.544 -3.105 1.00 87.62 271 ALA A O 1
ATOM 2148 N N . ARG A 1 272 ? 34.104 -13.590 -4.329 1.00 90.12 272 ARG A N 1
ATOM 2149 C CA . ARG A 1 272 ? 34.405 -12.866 -5.576 1.00 90.12 272 ARG A CA 1
ATOM 2150 C C . ARG A 1 272 ? 34.217 -11.356 -5.414 1.00 90.12 272 ARG A C 1
ATOM 2152 O O . ARG A 1 272 ? 35.100 -10.589 -5.785 1.00 90.12 272 ARG A O 1
ATOM 2159 N N . ARG A 1 273 ? 33.109 -10.925 -4.800 1.00 90.00 273 ARG A N 1
ATOM 2160 C CA . ARG A 1 273 ? 32.852 -9.500 -4.519 1.00 90.00 273 ARG A CA 1
ATOM 2161 C C . ARG A 1 273 ? 33.875 -8.899 -3.557 1.00 90.00 273 ARG A C 1
ATOM 2163 O O . ARG A 1 273 ? 34.254 -7.744 -3.717 1.00 90.00 273 ARG A O 1
ATOM 2170 N N . PHE A 1 274 ? 34.328 -9.665 -2.569 1.00 91.56 274 PHE A N 1
ATOM 2171 C CA . PHE A 1 274 ? 35.354 -9.226 -1.628 1.00 91.56 274 PHE A CA 1
ATOM 2172 C C . PHE A 1 274 ? 36.704 -8.998 -2.324 1.00 91.56 274 PHE A C 1
ATOM 2174 O O . PHE A 1 274 ? 37.352 -7.972 -2.099 1.00 91.56 274 PHE A O 1
ATOM 2181 N N . ASP A 1 275 ? 37.104 -9.908 -3.212 1.00 90.75 275 ASP A N 1
ATOM 2182 C CA . ASP A 1 275 ? 38.322 -9.752 -4.010 1.00 90.75 275 ASP A CA 1
ATOM 2183 C C . ASP A 1 275 ? 38.221 -8.555 -4.966 1.00 90.75 275 ASP A C 1
ATOM 2185 O O . ASP A 1 275 ? 39.149 -7.744 -5.042 1.00 90.75 275 ASP A O 1
ATOM 2189 N N . GLU A 1 276 ? 37.077 -8.374 -5.632 1.00 91.00 276 GLU A N 1
ATOM 2190 C CA . GLU A 1 276 ? 36.804 -7.194 -6.465 1.00 91.00 276 GLU A CA 1
ATOM 2191 C C . GLU A 1 276 ? 36.922 -5.888 -5.664 1.00 91.00 276 GLU A C 1
ATOM 2193 O O . GLU A 1 276 ? 37.605 -4.956 -6.099 1.00 91.00 276 GLU A O 1
ATOM 2198 N N . LEU A 1 277 ? 36.338 -5.836 -4.461 1.00 92.00 277 LEU A N 1
ATOM 2199 C CA . LEU A 1 277 ? 36.411 -4.686 -3.556 1.00 92.00 277 LEU A CA 1
ATOM 2200 C C . LEU A 1 277 ? 37.863 -4.359 -3.170 1.00 92.00 277 LEU A C 1
ATOM 2202 O O . LEU A 1 277 ? 38.282 -3.197 -3.183 1.00 92.00 277 LEU A O 1
ATOM 2206 N N . LYS A 1 278 ? 38.655 -5.388 -2.851 1.00 93.31 278 LYS A N 1
ATOM 2207 C CA . LYS A 1 278 ? 40.074 -5.259 -2.496 1.00 93.31 278 LYS A CA 1
ATOM 2208 C C . LYS A 1 278 ? 40.901 -4.715 -3.660 1.00 93.31 278 LYS A C 1
ATOM 2210 O O . LYS A 1 278 ? 41.714 -3.807 -3.463 1.00 93.31 278 LYS A O 1
ATOM 2215 N N . HIS A 1 279 ? 40.687 -5.241 -4.866 1.00 93.12 279 HIS A N 1
ATOM 2216 C CA . HIS A 1 279 ? 41.361 -4.768 -6.073 1.00 93.12 279 HIS A CA 1
ATOM 2217 C C . HIS A 1 279 ? 40.977 -3.326 -6.413 1.00 93.12 279 HIS A C 1
ATOM 2219 O O . HIS A 1 279 ? 41.859 -2.517 -6.708 1.00 93.12 279 HIS A O 1
ATOM 2225 N N . ALA A 1 280 ? 39.693 -2.981 -6.304 1.00 93.12 280 ALA A N 1
ATOM 2226 C CA . ALA A 1 280 ? 39.210 -1.629 -6.546 1.00 93.12 280 ALA A CA 1
ATOM 2227 C C . ALA A 1 280 ? 39.844 -0.617 -5.583 1.00 93.12 280 ALA A C 1
ATOM 2229 O O . ALA A 1 280 ? 40.382 0.397 -6.024 1.00 93.12 280 ALA A O 1
ATOM 2230 N N . HIS A 1 281 ? 39.868 -0.921 -4.282 1.00 94.62 281 HIS A N 1
ATOM 2231 C CA . HIS A 1 281 ? 40.496 -0.062 -3.277 1.00 94.62 281 HIS A CA 1
ATOM 2232 C C . HIS A 1 281 ? 41.993 0.159 -3.558 1.00 94.62 281 HIS A C 1
ATOM 2234 O O . HIS A 1 281 ? 42.465 1.297 -3.563 1.00 94.62 281 HIS A O 1
ATOM 2240 N N . ALA A 1 282 ? 42.743 -0.910 -3.852 1.00 94.44 282 ALA A N 1
ATOM 2241 C CA . ALA A 1 282 ? 44.165 -0.805 -4.185 1.00 94.44 282 ALA A CA 1
ATOM 2242 C C . ALA A 1 282 ? 44.404 0.054 -5.439 1.00 94.44 282 ALA A C 1
ATOM 2244 O O . ALA A 1 282 ? 45.310 0.890 -5.458 1.00 94.44 282 ALA A O 1
ATOM 2245 N N . ARG A 1 283 ? 43.560 -0.111 -6.463 1.00 94.81 283 ARG A N 1
ATOM 2246 C CA . ARG A 1 283 ? 43.666 0.630 -7.720 1.00 94.81 283 ARG A CA 1
ATOM 2247 C C . ARG A 1 283 ? 43.343 2.115 -7.553 1.00 94.81 283 ARG A C 1
ATOM 2249 O O . ARG A 1 283 ? 44.046 2.948 -8.117 1.00 94.81 283 ARG A O 1
ATOM 2256 N N . ILE A 1 284 ? 42.345 2.462 -6.738 1.00 93.31 284 ILE A N 1
ATOM 2257 C CA . ILE A 1 284 ? 42.036 3.862 -6.400 1.00 93.31 284 ILE A CA 1
ATOM 2258 C C . ILE A 1 284 ? 43.250 4.534 -5.742 1.00 93.31 284 ILE A C 1
ATOM 2260 O O . ILE A 1 284 ? 43.621 5.641 -6.133 1.00 93.31 284 ILE A O 1
ATOM 2264 N N . LEU A 1 285 ? 43.901 3.859 -4.788 1.00 92.81 285 LEU A N 1
ATOM 2265 C CA . LEU A 1 285 ? 45.093 4.386 -4.115 1.00 92.81 285 LEU A CA 1
ATOM 2266 C C . LEU A 1 285 ? 46.277 4.566 -5.074 1.00 92.81 285 LEU A C 1
ATOM 2268 O O . LEU A 1 285 ? 46.983 5.570 -4.997 1.00 92.81 285 LEU A O 1
ATOM 2272 N N . GLU A 1 286 ? 46.484 3.628 -6.000 1.00 92.19 286 GLU A N 1
ATOM 2273 C CA . GLU A 1 286 ? 47.515 3.737 -7.037 1.00 92.19 286 GLU A CA 1
ATOM 2274 C C . GLU A 1 286 ? 47.262 4.939 -7.960 1.00 92.19 286 GLU A C 1
ATOM 2276 O O . GLU A 1 286 ? 48.165 5.748 -8.188 1.00 92.19 286 GLU A O 1
ATOM 2281 N N . ILE A 1 287 ? 46.020 5.104 -8.432 1.00 91.25 287 ILE A N 1
ATOM 2282 C CA . ILE A 1 287 ? 45.619 6.242 -9.269 1.00 91.25 287 ILE A CA 1
ATOM 2283 C C . ILE A 1 287 ? 45.813 7.558 -8.508 1.00 91.25 287 ILE A C 1
ATOM 2285 O O . ILE A 1 287 ? 46.355 8.504 -9.080 1.00 91.25 287 ILE A O 1
ATOM 2289 N N . ARG A 1 288 ? 45.436 7.630 -7.223 1.00 89.38 288 ARG A N 1
ATOM 2290 C CA . ARG A 1 288 ? 45.654 8.830 -6.395 1.00 89.38 288 ARG A CA 1
ATOM 2291 C C . ARG A 1 288 ? 47.127 9.158 -6.241 1.00 89.38 288 ARG A C 1
ATOM 2293 O O . ARG A 1 288 ? 47.520 10.300 -6.460 1.00 89.38 288 ARG A O 1
ATOM 2300 N N . LYS A 1 289 ? 47.950 8.155 -5.932 1.00 88.25 289 LYS A N 1
ATOM 2301 C CA . LYS A 1 289 ? 49.401 8.320 -5.821 1.00 88.25 289 LYS A CA 1
ATOM 2302 C C . LYS A 1 289 ? 50.008 8.820 -7.133 1.00 88.25 289 LYS A C 1
ATOM 2304 O O . LYS A 1 289 ? 50.866 9.691 -7.103 1.00 88.25 289 LYS A O 1
ATOM 2309 N N . SER A 1 290 ? 49.539 8.318 -8.277 1.00 86.62 290 SER A N 1
ATOM 2310 C CA . SER A 1 290 ? 50.017 8.758 -9.591 1.00 86.62 290 SER A CA 1
ATOM 2311 C C . SER A 1 290 ? 49.498 10.139 -10.013 1.00 86.62 290 SER A C 1
ATOM 2313 O O . SER A 1 290 ? 50.228 10.848 -10.698 1.00 86.62 290 SER A O 1
ATOM 2315 N N . ARG A 1 291 ? 48.254 10.513 -9.673 1.00 83.62 291 ARG A N 1
ATOM 2316 C CA . ARG A 1 291 ? 47.640 11.799 -10.065 1.00 83.62 291 ARG A CA 1
ATOM 2317 C C . ARG A 1 291 ? 48.046 12.960 -9.160 1.00 83.62 291 ARG A C 1
ATOM 2319 O O . ARG A 1 291 ? 48.182 14.075 -9.648 1.00 83.62 291 ARG A O 1
ATOM 2326 N N . PHE A 1 292 ? 48.222 12.702 -7.866 1.00 75.56 292 PHE A N 1
ATOM 2327 C CA . PHE A 1 292 ? 48.388 13.741 -6.843 1.00 75.56 292 PHE A CA 1
ATOM 2328 C C . PHE A 1 292 ? 49.702 13.633 -6.057 1.00 75.56 292 PHE A C 1
ATOM 2330 O O . PHE A 1 292 ? 50.037 14.548 -5.316 1.00 75.56 292 PHE A O 1
ATOM 2337 N N . GLY A 1 293 ? 50.460 12.541 -6.208 1.00 64.19 293 GLY A N 1
ATOM 2338 C CA . GLY A 1 293 ? 51.727 12.305 -5.502 1.00 64.19 293 GLY A CA 1
ATOM 2339 C C . GLY A 1 293 ? 52.982 12.782 -6.240 1.00 64.19 293 GLY A C 1
ATOM 2340 O O . GLY A 1 293 ? 54.072 12.310 -5.928 1.00 64.19 293 GLY A O 1
ATOM 2341 N N . GLY A 1 294 ? 52.837 13.659 -7.237 1.00 52.25 294 GLY A N 1
ATOM 2342 C CA . GLY A 1 294 ? 53.952 14.341 -7.892 1.00 52.25 294 GLY A CA 1
ATOM 2343 C C . GLY A 1 294 ? 54.216 15.700 -7.250 1.00 52.25 294 GLY A C 1
ATOM 2344 O O . GLY A 1 294 ? 53.788 16.715 -7.796 1.00 52.25 294 GLY A O 1
ATOM 2345 N N . SER A 1 295 ? 54.909 15.712 -6.112 1.00 39.81 295 SER A N 1
ATOM 2346 C CA . SER A 1 295 ? 55.532 16.902 -5.519 1.00 39.81 295 SER A CA 1
ATOM 2347 C C . SER A 1 295 ? 56.929 16.586 -5.006 1.00 39.81 295 SER A C 1
ATOM 2349 O O . SER A 1 295 ? 57.121 15.496 -4.421 1.00 39.81 295 SER A O 1
#

Radius of gyration: 38.06 Å; Cα contacts (8 Å, |Δi|>4): 147; chains: 1; bounding box: 114×39×92 Å

Foldseek 3Di:
DVVVVVVVQPPPVVCVPDHPCVDVVVVVVLVCCLVPPDDPVRSLVVLVVVLVSLLVQLLVCLQVLVQVSSVVSVVVSCVSPPPPDQVLLVSLLVSLLRRDDPSCLVVSVVSNVRCVVRVNADPVSVVVSVVSCSVHPVVVVVVVVVVVVVVCVVVVVVVVVPPPPPPPDDVVNVVVVVVVVVVPDDDPVPPDDDPPDDDDDDDDDDDDDDPDDDDDDDPDPDDPLCVLVVLLPDRDDDDPVVLVVSLVVLCVVLPLVVCVPPDPVVNVVSVVSNVVSVVSSVVNVVVCCVPPVPD

Mean predicted aligned error: 17.87 Å

Sequence (295 aa):
TLDGLAQVLWNPEAAEVFWPFDVPQVRNMLTRMQAEVLTEQQSAVLQEKVAEVFAARTYERALRGDVEGASRAHELLLERRPNPNEKNNRLALHLAERVRTPATRGLIDRWLGEAAANGGVGLGDRAKLLLGGYYGLGLPLMLVAVLLLIALVPFFILARSAPRQAKPYSESELAAARRKKWMRQPTPWEEDGIHRSIPPGEQPSRGMETSGPRYMQPSSG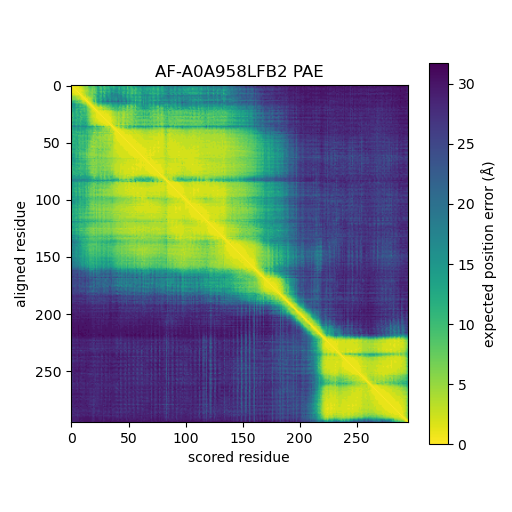LDEYSRLLLLFGFEEEVSDEELKRAYREMAKDLHPDRLADIDAEEREQAARRFDELKHAHARILEIRKSRFGGS

pLDDT: mean 80.64, std 16.14, range [38.84, 97.62]

Solvent-accessible surface area (backbone atoms only — not comparable to full-atom values): 17603 Å² total; per-residue (Å²): 107,74,68,59,52,53,54,69,75,64,42,74,77,56,48,76,82,52,47,66,73,76,38,65,66,50,44,52,49,52,55,46,48,48,73,75,73,45,52,74,69,54,35,52,53,50,45,50,54,53,33,53,53,30,50,54,48,21,50,53,28,38,66,72,56,36,46,68,64,15,50,54,30,43,52,59,24,35,78,68,51,59,80,77,40,73,69,60,33,50,50,43,52,54,43,47,74,70,45,82,52,74,79,33,42,60,55,45,51,49,49,46,49,55,28,38,75,61,68,54,52,53,72,68,55,53,51,50,40,48,74,69,40,61,70,36,72,64,53,61,51,48,51,52,49,51,51,50,52,60,62,42,48,61,52,52,53,50,64,67,63,48,76,71,74,71,71,78,71,51,71,68,56,51,50,51,52,52,55,55,54,66,73,65,56,77,61,91,76,77,79,73,78,81,89,74,82,76,79,93,83,81,88,80,84,84,87,80,86,81,84,66,84,82,70,82,82,68,96,54,98,64,53,75,63,53,57,48,36,44,76,74,73,36,90,69,94,72,56,75,66,56,52,54,50,52,50,52,54,54,48,62,73,40,32,66,84,78,39,70,90,50,58,72,68,61,42,53,54,32,50,52,52,42,53,51,53,52,51,41,55,54,48,50,53,50,51,46,48,70,74,69,59,82,125

Secondary structure (DSSP, 8-state):
-HHHHHHHHT-TTGGGT--TTTSHHHHHHHHHHHHHT--HHHHHHHHHHHHHHHHHHHHHHHHTT-HHHHHHHHHHHHHHSPSS-HHHHHHHHHHHHH---HHHHHHHHHHHHHHHHTT-S-HHHHHHHHHTTTTTTHHHHHHHHHHHHHHHHHHHHHHHHS----PPPPHHHHHHHHHHHHTTSPPTTSSS-----PPS------------------SSS--HHHHHHHHTT-SS---HHHHHHHHHHHHHHS-GGGGTTS-HHHHHHHHHHHHHHHHHHHHHHHHHHHHH---

Nearest PDB structures (foldseek):
  4it5-assembly1_C  TM=9.100E-01  e=9.781E-01  Vibrio cholerae
  4it5-assembly1_A  TM=9.115E-01  e=1.190E+00  Vibrio cholerae
  4gpk-assembly2_H  TM=3.545E-01  e=4.464E+00  Bacillus thuringiensis serovar thuringiensis
  3ieg-assembly2_B  TM=3.823E-01  e=7.649E+00  Mus musculus